Protein AF-A0A812WBB2-F1 (afdb_monomer_lite)

Secondary structure (DSSP, 8-state):
-TTSSHHHHHHHHHHHHHHHH--TT--------HHHHHHHHHHHHHHHHHHHHS-GGGSPPSSSSTTHHHHHHHHHHHHHHHHHHHHHHHHHHHHS---S-HHHHHHHHHHHHHHHHHHHHHHHHHHHHTT-HHHHHHHHHHHHHHHHHHHHHHHHHHHHHHHHH----TTHHHHHHHHHHHHHHHHHHHHHHHHHHHHT----HHHHHHHHHHHHHHHHHHHHHHHHHHHHHHHHHHHHHHHHHH--HHHHHHHHHHHHHHHHHHHHHHHHHHHHHHHHHHHHHHHHHHHH-HHHHHHHHHSHHHHHHHHHHHHHHHHHHHHHHHHTTSS--PPPPPGGG-

Structure (mmCIF, N/CA/C/O backbone):
data_AF-A0A812WBB2-F1
#
_entry.id   AF-A0A812WBB2-F1
#
loop_
_atom_site.group_PDB
_atom_site.id
_atom_site.type_symbol
_atom_site.label_atom_id
_atom_site.label_alt_id
_atom_site.label_comp_id
_atom_site.label_asym_id
_atom_site.label_entity_id
_atom_site.label_seq_id
_atom_site.pdbx_PDB_ins_code
_atom_site.Cartn_x
_atom_site.Cartn_y
_atom_site.Cartn_z
_atom_site.occupancy
_atom_site.B_iso_or_equiv
_atom_site.auth_seq_id
_atom_site.auth_comp_id
_atom_site.auth_asym_id
_atom_site.auth_atom_id
_atom_site.pdbx_PDB_model_num
ATOM 1 N N . PRO A 1 1 ? 5.040 10.886 -32.206 1.00 38.34 1 PRO A N 1
ATOM 2 C CA . PRO A 1 1 ? 4.762 11.873 -31.130 1.00 38.34 1 PRO A CA 1
ATOM 3 C C . PRO A 1 1 ? 3.460 11.604 -30.342 1.00 38.34 1 PRO A C 1
ATOM 5 O O . PRO A 1 1 ? 3.527 11.481 -29.128 1.00 38.34 1 PRO A O 1
ATOM 8 N N . ALA A 1 2 ? 2.297 11.427 -30.989 1.00 30.69 2 ALA A N 1
ATOM 9 C CA . ALA A 1 2 ? 1.006 11.259 -30.289 1.00 30.69 2 ALA A CA 1
ATOM 10 C C . ALA A 1 2 ? 0.823 9.920 -29.527 1.00 30.69 2 ALA A C 1
ATOM 12 O O . ALA A 1 2 ? 0.049 9.844 -28.580 1.00 30.69 2 ALA A O 1
ATOM 13 N N . GLY A 1 3 ? 1.567 8.866 -29.886 1.00 36.81 3 GLY A N 1
ATOM 14 C CA . GLY A 1 3 ? 1.474 7.545 -29.240 1.00 36.81 3 GLY A CA 1
ATOM 15 C C . GLY A 1 3 ? 2.287 7.367 -27.948 1.00 36.81 3 GLY A C 1
ATOM 16 O O . GLY A 1 3 ? 2.181 6.321 -27.317 1.00 36.81 3 GLY A O 1
ATOM 17 N N . GLN A 1 4 ? 3.109 8.350 -27.560 1.00 40.91 4 GLN A N 1
ATOM 18 C CA . GLN A 1 4 ? 3.965 8.284 -26.362 1.00 40.91 4 GLN A CA 1
ATOM 19 C C . GLN A 1 4 ? 3.267 8.817 -25.096 1.00 40.91 4 GLN A C 1
ATOM 21 O O . GLN A 1 4 ? 3.626 8.421 -23.993 1.00 40.91 4 GLN A O 1
ATOM 26 N N . CYS A 1 5 ? 2.222 9.641 -25.242 1.00 38.75 5 CYS A N 1
ATOM 27 C CA . CYS A 1 5 ? 1.457 10.208 -24.120 1.00 38.75 5 CYS A CA 1
ATOM 28 C C . CYS A 1 5 ? 0.217 9.386 -23.715 1.00 38.75 5 CYS A C 1
ATOM 30 O O . CYS A 1 5 ? -0.410 9.687 -22.702 1.00 38.75 5 CYS A O 1
ATOM 32 N N . ALA A 1 6 ? -0.134 8.337 -24.466 1.00 48.44 6 ALA A N 1
ATOM 33 C CA . ALA A 1 6 ? -1.287 7.480 -24.170 1.00 48.44 6 ALA A CA 1
ATOM 34 C C . ALA A 1 6 ? -1.136 6.605 -22.897 1.00 48.44 6 ALA A C 1
ATOM 36 O O . ALA A 1 6 ? -2.105 6.505 -22.143 1.00 48.44 6 ALA A O 1
ATOM 37 N N . PRO A 1 7 ? 0.039 6.011 -22.589 1.00 47.00 7 PRO A N 1
ATOM 38 C CA . PRO A 1 7 ? 0.219 5.188 -21.386 1.00 47.00 7 PRO A CA 1
ATOM 39 C C . PRO A 1 7 ? 0.023 5.937 -20.050 1.00 47.00 7 PRO A C 1
ATOM 41 O O . PRO A 1 7 ? -0.705 5.424 -19.197 1.00 47.00 7 PRO A O 1
ATOM 44 N N . PRO A 1 8 ? 0.599 7.146 -19.845 1.00 47.59 8 PRO A N 1
ATOM 45 C CA . PRO A 1 8 ? 0.341 7.948 -18.647 1.00 47.59 8 PRO A CA 1
ATOM 46 C C . PRO A 1 8 ? -1.133 8.341 -18.498 1.00 47.59 8 PRO A C 1
ATOM 48 O O . PRO A 1 8 ? -1.668 8.304 -17.394 1.00 47.59 8 PRO A O 1
ATOM 51 N N . PHE A 1 9 ? -1.791 8.694 -19.608 1.00 51.16 9 PHE A N 1
ATOM 52 C CA . PHE A 1 9 ? -3.190 9.117 -19.615 1.00 51.16 9 PHE A CA 1
ATOM 53 C C . PHE A 1 9 ? -4.139 7.963 -19.261 1.00 51.16 9 PHE A C 1
ATOM 55 O O . PHE A 1 9 ? -5.012 8.126 -18.417 1.00 51.16 9 PHE A O 1
ATOM 62 N N . LEU A 1 10 ? -3.923 6.766 -19.817 1.00 51.72 10 LEU A N 1
ATOM 63 C CA . LEU A 1 10 ? -4.717 5.575 -19.487 1.00 51.72 10 LEU A CA 1
ATOM 64 C C . LEU A 1 10 ? -4.525 5.124 -18.033 1.00 51.72 10 LEU A C 1
ATOM 66 O O . LEU A 1 10 ? -5.495 4.742 -17.380 1.00 51.72 10 LEU A O 1
ATOM 70 N N . GLY A 1 11 ? -3.299 5.209 -17.504 1.00 53.03 11 GLY A N 1
ATOM 71 C CA . GLY A 1 11 ? -3.046 4.954 -16.085 1.00 53.03 11 GLY A CA 1
ATOM 72 C C . GLY A 1 11 ? -3.753 5.964 -15.179 1.00 53.03 11 GLY A C 1
ATOM 73 O O . GLY A 1 11 ? -4.416 5.576 -14.216 1.00 53.03 11 GLY A O 1
ATOM 74 N N . ALA A 1 12 ? -3.711 7.248 -15.544 1.00 53.59 12 ALA A N 1
ATOM 75 C CA . ALA A 1 12 ? -4.436 8.306 -14.849 1.00 53.59 12 ALA A CA 1
ATOM 76 C C . ALA A 1 12 ? -5.958 8.090 -14.864 1.00 53.59 12 ALA A C 1
ATOM 78 O O . ALA A 1 12 ? -6.597 8.174 -13.816 1.00 53.59 12 ALA A O 1
ATOM 79 N N . CYS A 1 13 ? -6.536 7.744 -16.019 1.00 53.88 13 CYS A N 1
ATOM 80 C CA . CYS A 1 13 ? -7.958 7.429 -16.153 1.00 53.88 13 CYS A CA 1
ATOM 81 C C . CYS A 1 13 ? -8.371 6.210 -15.320 1.00 53.88 13 CYS A C 1
ATOM 83 O O . CYS A 1 13 ? -9.468 6.200 -14.775 1.00 53.88 13 CYS A O 1
ATOM 85 N N . ALA A 1 14 ? -7.506 5.205 -15.178 1.00 54.91 14 ALA A N 1
ATOM 86 C CA . ALA A 1 14 ? -7.784 4.032 -14.356 1.00 54.91 14 ALA A CA 1
ATOM 87 C C . ALA A 1 14 ? -7.734 4.308 -12.847 1.00 54.91 14 ALA A C 1
ATOM 89 O O . ALA A 1 14 ? -8.583 3.817 -12.103 1.00 54.91 14 ALA A O 1
ATOM 90 N N . GLY A 1 15 ? -6.775 5.121 -12.394 1.00 51.41 15 GLY A N 1
ATOM 91 C CA . GLY A 1 15 ? -6.766 5.621 -11.020 1.00 51.41 15 GLY A CA 1
ATOM 92 C C . GLY A 1 15 ? -8.032 6.433 -10.723 1.00 51.41 15 GLY A C 1
ATOM 93 O O . GLY A 1 15 ? -8.720 6.182 -9.735 1.00 51.41 15 GLY A O 1
ATOM 94 N N . LEU A 1 16 ? -8.406 7.339 -11.631 1.00 57.34 16 LEU A N 1
ATOM 95 C CA . LEU A 1 16 ? -9.657 8.095 -11.534 1.00 57.34 16 LEU A CA 1
ATOM 96 C C . LEU A 1 16 ? -10.887 7.174 -11.544 1.00 57.34 16 LEU A C 1
ATOM 98 O O . LEU A 1 16 ? -11.794 7.381 -10.747 1.00 57.34 16 LEU A O 1
ATOM 102 N N . PHE A 1 17 ? -10.899 6.124 -12.369 1.00 56.28 17 PHE A N 1
ATOM 103 C CA . PHE A 1 17 ? -11.978 5.136 -12.407 1.00 56.28 17 PHE A CA 1
ATOM 104 C C . PHE A 1 17 ? -12.135 4.407 -11.069 1.00 56.28 17 PHE A C 1
ATOM 106 O O . PHE A 1 17 ? -13.253 4.280 -10.583 1.00 56.28 17 PHE A O 1
ATOM 113 N N . LEU A 1 18 ? -11.044 4.001 -10.413 1.00 54.31 18 LEU A N 1
ATOM 114 C CA . LEU A 1 18 ? -11.122 3.431 -9.062 1.00 54.31 18 LEU A CA 1
ATOM 115 C C . LEU A 1 18 ? -11.627 4.444 -8.038 1.00 54.31 18 LEU A C 1
ATOM 117 O O . LEU A 1 18 ? -12.466 4.090 -7.215 1.00 54.31 18 LEU A O 1
ATOM 121 N N . GLY A 1 19 ? -11.170 5.696 -8.120 1.00 50.22 19 GLY A N 1
ATOM 122 C CA . GLY A 1 19 ? -11.675 6.785 -7.280 1.00 50.22 19 GLY A CA 1
ATOM 123 C C . GLY A 1 19 ? -13.172 7.063 -7.470 1.00 50.22 19 GLY A C 1
ATOM 124 O O . GLY A 1 19 ? -13.833 7.483 -6.526 1.00 50.22 19 GLY A O 1
ATOM 125 N N . VAL A 1 20 ? -13.720 6.787 -8.660 1.00 57.03 20 VAL A N 1
ATOM 126 C CA . VAL A 1 20 ? -15.165 6.836 -8.947 1.00 57.03 20 VAL A CA 1
ATOM 127 C C . VAL A 1 20 ? -15.884 5.580 -8.446 1.00 57.03 20 VAL A C 1
ATOM 129 O O . VAL A 1 20 ? -16.992 5.682 -7.923 1.00 57.03 20 VAL A O 1
ATOM 132 N N . LEU A 1 21 ? -15.272 4.398 -8.579 1.00 57.84 21 LEU A N 1
ATOM 133 C CA . LEU A 1 21 ? -15.848 3.131 -8.116 1.00 57.84 21 LEU A CA 1
ATOM 134 C C . LEU A 1 21 ? -16.010 3.083 -6.594 1.00 57.84 21 LEU A C 1
ATOM 136 O O . LEU A 1 21 ? -16.952 2.463 -6.100 1.00 57.84 21 LEU A O 1
ATOM 140 N N . HIS A 1 22 ? -15.097 3.711 -5.852 1.00 60.41 22 HIS A N 1
ATOM 141 C CA . HIS A 1 22 ? -15.163 3.754 -4.401 1.00 60.41 22 HIS A CA 1
ATOM 142 C C . HIS A 1 22 ? -14.607 5.065 -3.838 1.00 60.41 22 HIS A C 1
ATOM 144 O O . HIS A 1 22 ? -13.443 5.413 -4.035 1.00 60.41 22 HIS A O 1
ATOM 150 N N . PHE A 1 23 ? -15.448 5.750 -3.060 1.00 60.06 23 PHE A N 1
ATOM 151 C CA . PHE A 1 23 ? -15.060 6.886 -2.235 1.00 60.06 23 PHE A CA 1
ATOM 152 C C . PHE A 1 23 ? -15.212 6.498 -0.754 1.00 60.06 23 PHE A C 1
ATOM 154 O O . PHE A 1 23 ? -16.339 6.181 -0.339 1.00 60.06 23 PHE A O 1
ATOM 161 N N . PRO A 1 24 ? -14.123 6.496 0.040 1.00 59.88 24 PRO A N 1
ATOM 162 C CA . PRO A 1 24 ? -14.191 6.193 1.466 1.00 59.88 24 PRO A CA 1
ATOM 163 C C . PRO A 1 24 ? -15.226 7.068 2.182 1.00 59.88 24 PRO A C 1
ATOM 165 O O . PRO A 1 24 ? -15.345 8.264 1.909 1.00 59.88 24 PRO A O 1
ATOM 168 N N . GLY A 1 25 ? -16.000 6.476 3.089 1.00 54.62 25 GLY A N 1
ATOM 169 C CA . GLY A 1 25 ? -17.072 7.174 3.806 1.00 54.62 25 GLY A CA 1
ATOM 170 C C . GLY A 1 25 ? -18.389 7.346 3.036 1.00 54.62 25 GLY A C 1
ATOM 171 O O . GLY A 1 25 ? -19.321 7.933 3.582 1.00 54.62 25 GLY A O 1
ATOM 172 N N . SER A 1 26 ? -18.525 6.795 1.823 1.00 54.38 26 SER A N 1
ATOM 173 C CA . SER A 1 26 ? -19.785 6.811 1.046 1.00 54.38 26 SER A CA 1
ATOM 174 C C . SER A 1 26 ? -20.928 5.974 1.651 1.00 54.38 26 SER A C 1
ATOM 176 O O . SER A 1 26 ? -22.041 5.987 1.132 1.00 54.38 26 SER A O 1
ATOM 178 N N . GLY A 1 27 ? -20.696 5.276 2.771 1.00 52.09 27 GLY A N 1
ATOM 179 C CA . GLY A 1 27 ? -21.759 4.722 3.619 1.00 52.09 27 GLY A CA 1
ATOM 180 C C . GLY A 1 27 ? -22.597 3.599 2.997 1.00 52.09 27 GLY A C 1
ATOM 181 O O . GLY A 1 27 ? -23.671 3.295 3.511 1.00 52.09 27 GLY A O 1
ATOM 182 N N . VAL A 1 28 ? -22.146 2.964 1.911 1.00 52.19 28 VAL A N 1
ATOM 183 C CA . VAL A 1 28 ? -22.944 1.945 1.213 1.00 52.19 28 VAL A CA 1
ATOM 184 C C . VAL A 1 28 ? -22.914 0.611 1.968 1.00 52.19 28 VAL A C 1
ATOM 186 O O . VAL A 1 28 ? -22.103 -0.273 1.707 1.00 52.19 28 VAL A O 1
ATOM 189 N N . THR A 1 29 ? -23.851 0.433 2.895 1.00 50.50 29 THR A N 1
ATOM 190 C CA . THR A 1 29 ? -24.185 -0.858 3.509 1.00 50.50 29 THR A CA 1
ATOM 191 C C . THR A 1 29 ? -25.213 -1.591 2.649 1.00 50.50 29 THR A C 1
ATOM 193 O O . THR A 1 29 ? -26.401 -1.648 2.953 1.00 50.50 29 THR A O 1
ATOM 196 N N . ARG A 1 30 ? -24.768 -2.201 1.548 1.00 50.97 30 ARG A N 1
ATOM 197 C CA . ARG A 1 30 ? -25.554 -3.258 0.894 1.00 50.97 30 ARG A CA 1
ATOM 198 C C . ARG A 1 30 ? -24.847 -4.584 1.093 1.00 50.97 30 ARG A C 1
ATOM 200 O O . ARG A 1 30 ? -23.733 -4.788 0.618 1.00 50.97 30 ARG A O 1
ATOM 207 N N . GLY A 1 31 ? -25.497 -5.489 1.821 1.00 54.19 31 GLY A N 1
ATOM 208 C CA . GLY A 1 31 ? -25.064 -6.876 1.898 1.00 54.19 31 GLY A CA 1
ATOM 209 C C . GLY A 1 31 ? -25.021 -7.452 0.488 1.00 54.19 31 GLY A C 1
ATOM 210 O O . GLY A 1 31 ? -26.063 -7.693 -0.112 1.00 54.19 31 GLY A O 1
ATOM 211 N N . SER A 1 32 ? -23.818 -7.637 -0.056 1.00 59.44 32 SER A N 1
ATOM 212 C CA . SER A 1 32 ? -23.660 -8.317 -1.338 1.00 59.44 32 SER A CA 1
ATOM 213 C C . SER A 1 32 ? -24.203 -9.748 -1.204 1.00 59.44 32 SER A C 1
ATOM 215 O O . SER A 1 32 ? -23.864 -10.418 -0.214 1.00 59.44 32 SER A O 1
ATOM 217 N N . PRO A 1 33 ? -25.050 -10.222 -2.140 1.00 69.38 33 PRO A N 1
ATOM 218 C CA . PRO A 1 33 ? -25.597 -11.573 -2.106 1.00 69.38 33 PRO A CA 1
ATOM 219 C C . PRO A 1 33 ? -24.488 -12.613 -1.927 1.00 69.38 33 PRO A C 1
ATOM 221 O O . PRO A 1 33 ? -23.387 -12.456 -2.461 1.00 69.38 33 PRO A O 1
ATOM 224 N N . ARG A 1 34 ? -24.768 -13.713 -1.212 1.00 72.56 34 ARG A N 1
ATOM 225 C CA . ARG A 1 34 ? -23.784 -14.799 -1.011 1.00 72.56 34 ARG A CA 1
ATOM 226 C C . ARG A 1 34 ? -23.187 -15.282 -2.340 1.00 72.56 34 ARG A C 1
ATOM 228 O O . ARG A 1 34 ? -21.981 -15.482 -2.412 1.00 72.56 34 ARG A O 1
ATOM 235 N N . ALA A 1 35 ? -24.002 -15.370 -3.393 1.00 70.06 35 ALA A N 1
ATOM 236 C CA . ALA A 1 35 ? -23.560 -15.734 -4.739 1.00 70.06 35 ALA A CA 1
ATOM 237 C C . ALA A 1 35 ? -22.495 -14.774 -5.304 1.00 70.06 35 ALA A C 1
ATOM 239 O O . ALA A 1 35 ? -21.484 -15.226 -5.833 1.00 70.06 35 ALA A O 1
ATOM 240 N N . CYS A 1 36 ? -22.658 -13.459 -5.126 1.00 70.12 36 CYS A N 1
ATOM 241 C CA . CYS A 1 36 ? -21.680 -12.462 -5.567 1.00 70.12 36 CYS A CA 1
ATOM 242 C C . CYS A 1 36 ? -20.362 -12.566 -4.788 1.00 70.12 36 CYS A C 1
ATOM 244 O O . CYS A 1 36 ? -19.292 -12.428 -5.374 1.00 70.12 36 CYS A O 1
ATOM 246 N N . LYS A 1 37 ? -20.422 -12.860 -3.481 1.00 70.88 37 LYS A N 1
ATOM 247 C CA . LYS A 1 37 ? -19.221 -13.101 -2.662 1.00 70.88 37 LYS A CA 1
ATOM 248 C C . LYS A 1 37 ? -18.461 -14.345 -3.124 1.00 70.88 37 LYS A C 1
ATOM 250 O O . LYS A 1 37 ? -17.247 -14.287 -3.282 1.00 70.88 37 LYS A O 1
ATOM 255 N N . VAL A 1 38 ? -19.174 -15.445 -3.374 1.00 77.00 38 VAL A N 1
ATOM 256 C CA . VAL A 1 38 ? -18.583 -16.697 -3.877 1.00 77.00 38 VAL A CA 1
ATOM 257 C C . VAL A 1 38 ? -17.966 -16.487 -5.259 1.00 77.00 38 VAL A C 1
ATOM 259 O O . VAL A 1 38 ? -16.823 -16.883 -5.470 1.00 77.00 38 VAL A O 1
ATOM 262 N N . ALA A 1 39 ? -18.665 -15.801 -6.168 1.00 71.75 39 ALA A N 1
ATOM 263 C CA . ALA A 1 39 ? -18.146 -15.476 -7.496 1.00 71.75 39 ALA A CA 1
ATOM 264 C C . ALA A 1 39 ? -16.883 -14.599 -7.431 1.00 71.75 39 ALA A C 1
ATOM 266 O O . ALA A 1 39 ? -15.911 -14.874 -8.130 1.00 71.75 39 ALA A O 1
ATOM 267 N N . ALA A 1 40 ? -16.857 -13.588 -6.554 1.00 73.00 40 ALA A N 1
ATOM 268 C CA . ALA A 1 40 ? -15.681 -12.743 -6.352 1.00 73.00 40 ALA A CA 1
ATOM 269 C C . ALA A 1 40 ? -14.483 -13.539 -5.807 1.00 73.00 40 ALA A C 1
ATOM 271 O O . ALA A 1 40 ? -13.377 -13.418 -6.333 1.00 73.00 40 ALA A O 1
ATOM 272 N N . CYS A 1 41 ? -14.695 -14.399 -4.804 1.00 79.62 41 CYS A N 1
ATOM 273 C CA . CYS A 1 41 ? -13.645 -15.283 -4.291 1.00 79.62 41 CYS A CA 1
ATOM 274 C C . CYS A 1 41 ? -13.128 -16.240 -5.374 1.00 79.62 41 CYS A C 1
ATOM 276 O O . CYS A 1 41 ? -11.917 -16.389 -5.527 1.00 79.62 41 CYS A O 1
ATOM 278 N N . ALA A 1 42 ? -14.028 -16.852 -6.150 1.00 78.56 42 ALA A N 1
ATOM 279 C CA . ALA A 1 42 ? -13.661 -17.742 -7.246 1.00 78.56 42 ALA A CA 1
ATOM 280 C C . ALA A 1 42 ? -12.821 -17.015 -8.304 1.00 78.56 42 ALA A C 1
ATOM 282 O O . ALA A 1 42 ? -11.800 -17.545 -8.732 1.00 78.56 42 ALA A O 1
ATOM 283 N N . LEU A 1 43 ? -13.187 -15.780 -8.664 1.00 78.88 43 LEU A N 1
ATOM 284 C CA . LEU A 1 43 ? -12.426 -14.959 -9.606 1.00 78.88 43 LEU A CA 1
ATOM 285 C C . LEU A 1 43 ? -11.019 -14.632 -9.082 1.00 78.88 43 LEU A C 1
ATOM 287 O O . LEU A 1 43 ? -10.046 -14.757 -9.827 1.00 78.88 43 LEU A O 1
ATOM 291 N N . ILE A 1 44 ? -10.897 -14.242 -7.808 1.00 78.94 44 ILE A N 1
ATOM 292 C CA . ILE A 1 44 ? -9.609 -13.928 -7.168 1.00 78.94 44 ILE A CA 1
ATOM 293 C C . ILE A 1 44 ? -8.696 -15.160 -7.160 1.00 78.94 44 ILE A C 1
ATOM 295 O O . ILE A 1 44 ? -7.529 -15.071 -7.555 1.00 78.94 44 ILE A O 1
ATOM 299 N N . ILE A 1 45 ? -9.232 -16.316 -6.755 1.00 79.81 45 ILE A N 1
ATOM 300 C CA . ILE A 1 45 ? -8.488 -17.580 -6.705 1.00 79.81 45 ILE A CA 1
ATOM 301 C C . ILE A 1 45 ? -8.093 -18.015 -8.116 1.00 79.81 45 ILE A C 1
ATOM 303 O O . ILE A 1 45 ? -6.916 -18.264 -8.352 1.00 79.81 45 ILE A O 1
ATOM 307 N N . ALA A 1 46 ? -9.030 -18.043 -9.068 1.00 76.62 46 ALA A N 1
ATOM 308 C CA . ALA A 1 46 ? -8.761 -18.443 -10.448 1.00 76.62 46 ALA A CA 1
ATOM 309 C C . ALA A 1 46 ? -7.691 -17.558 -11.100 1.00 76.62 46 ALA A C 1
ATOM 311 O O . ALA A 1 46 ? -6.763 -18.075 -11.716 1.00 76.62 46 ALA A O 1
ATOM 312 N N . SER A 1 47 ? -7.764 -16.239 -10.900 1.00 74.25 47 SER A N 1
ATOM 313 C CA . SER A 1 47 ? -6.766 -15.299 -11.427 1.00 74.25 47 SER A CA 1
ATOM 314 C C . SER A 1 47 ? -5.387 -15.526 -10.800 1.00 74.25 47 SER A C 1
ATOM 316 O O . SER A 1 47 ? -4.374 -15.509 -11.496 1.00 74.25 47 SER A O 1
ATOM 318 N N . THR A 1 48 ? -5.343 -15.788 -9.491 1.00 77.81 48 THR A N 1
ATOM 319 C CA . THR A 1 48 ? -4.098 -16.064 -8.759 1.00 77.81 48 THR A CA 1
ATOM 320 C C . THR A 1 48 ? -3.477 -17.398 -9.181 1.00 77.81 48 THR A C 1
ATOM 322 O O . THR A 1 48 ? -2.272 -17.464 -9.420 1.00 77.81 48 THR A O 1
ATOM 325 N N . VAL A 1 49 ? -4.291 -18.448 -9.331 1.00 78.62 49 VAL A N 1
ATOM 326 C CA . VAL A 1 49 ? -3.858 -19.766 -9.820 1.00 78.62 49 VAL A CA 1
ATOM 327 C C . VAL A 1 49 ? -3.345 -19.651 -11.248 1.00 78.62 49 VAL A C 1
ATOM 329 O O . VAL A 1 49 ? -2.247 -20.124 -11.512 1.00 78.62 49 VAL A O 1
ATOM 332 N N . PHE A 1 50 ? -4.069 -18.959 -12.132 1.00 78.06 50 PHE A N 1
ATOM 333 C CA . PHE A 1 50 ? -3.632 -18.712 -13.506 1.00 78.06 50 PHE A CA 1
ATOM 334 C C . PHE A 1 50 ? -2.274 -18.001 -13.555 1.00 78.06 50 PHE A C 1
ATOM 336 O O . PHE A 1 50 ? -1.380 -18.411 -14.296 1.00 78.06 50 PHE A O 1
ATOM 343 N N . ALA A 1 51 ? -2.086 -16.966 -12.729 1.00 74.69 51 ALA A N 1
ATOM 344 C CA . ALA A 1 51 ? -0.802 -16.283 -12.618 1.00 74.69 51 ALA A CA 1
ATOM 345 C C . ALA A 1 51 ? 0.301 -17.226 -12.107 1.00 74.69 51 ALA A C 1
ATOM 347 O O . ALA A 1 51 ? 1.410 -17.197 -12.630 1.00 74.69 51 ALA A O 1
ATOM 348 N N . GLY A 1 52 ? 0.018 -18.085 -11.126 1.00 71.50 52 GLY A N 1
ATOM 349 C CA . GLY A 1 52 ? 0.979 -19.060 -10.601 1.00 71.50 52 GLY A CA 1
ATOM 350 C C . GLY A 1 52 ? 1.330 -20.183 -11.583 1.00 71.50 52 GLY A C 1
ATOM 351 O O . GLY A 1 52 ? 2.489 -20.586 -11.654 1.00 71.50 52 GLY A O 1
ATOM 352 N N . SER A 1 53 ? 0.357 -20.658 -12.363 1.00 75.81 53 SER A N 1
ATOM 353 C CA . SER A 1 53 ? 0.508 -21.766 -13.313 1.00 75.81 53 SER A CA 1
ATOM 354 C C . SER A 1 53 ? 1.047 -21.341 -14.677 1.00 75.81 53 SER A C 1
ATOM 356 O O . SER A 1 53 ? 1.350 -22.201 -15.503 1.00 75.81 53 SER A O 1
ATOM 358 N N . TYR A 1 54 ? 1.141 -20.035 -14.947 1.00 70.25 54 TYR A N 1
ATOM 359 C CA . TYR A 1 54 ? 1.732 -19.535 -16.184 1.00 70.25 54 TYR A CA 1
ATOM 360 C C . TYR A 1 54 ? 3.147 -20.121 -16.360 1.00 70.25 54 TYR A C 1
ATOM 362 O O . TYR A 1 54 ? 3.899 -20.190 -15.384 1.00 70.25 54 TYR A O 1
ATOM 370 N N . PRO A 1 55 ? 3.555 -20.562 -17.567 1.00 70.44 55 PRO A N 1
ATOM 371 C CA . PRO A 1 55 ? 4.847 -21.212 -17.782 1.00 70.44 55 PRO A CA 1
ATOM 372 C C . PRO A 1 55 ? 6.004 -20.198 -17.745 1.00 70.44 55 PRO A C 1
ATOM 374 O O . PRO A 1 55 ? 6.679 -19.931 -18.737 1.00 70.44 55 PRO A O 1
ATOM 377 N N . TRP A 1 56 ? 6.278 -19.637 -16.565 1.00 69.00 56 TRP A N 1
ATOM 378 C CA . TRP A 1 56 ? 7.281 -18.593 -16.333 1.00 69.00 56 TRP A CA 1
ATOM 379 C C . TRP A 1 56 ? 8.688 -18.991 -16.790 1.00 69.00 56 TRP A C 1
ATOM 381 O O . TRP A 1 56 ? 9.481 -18.130 -17.171 1.00 69.00 56 TRP A O 1
ATOM 391 N N . HIS A 1 57 ? 9.003 -20.286 -16.754 1.00 59.22 57 HIS A N 1
ATOM 392 C CA . HIS A 1 57 ? 10.278 -20.850 -17.195 1.00 59.22 57 HIS A CA 1
ATOM 393 C C . HIS A 1 57 ? 10.490 -20.760 -18.717 1.00 59.22 57 HIS A C 1
ATOM 395 O O . HIS A 1 57 ? 11.633 -20.776 -19.158 1.00 59.22 57 HIS A O 1
ATOM 401 N N . GLN A 1 58 ? 9.418 -20.627 -19.506 1.00 64.00 58 GLN A N 1
ATOM 402 C CA . GLN A 1 58 ? 9.474 -20.520 -20.970 1.00 64.00 58 GLN A CA 1
ATOM 403 C C . GLN A 1 58 ? 9.644 -19.076 -21.453 1.00 64.00 58 GLN A C 1
ATOM 405 O O . GLN A 1 58 ? 9.861 -18.839 -22.638 1.00 64.00 58 GLN A O 1
ATOM 410 N N . MET A 1 59 ? 9.551 -18.090 -20.554 1.00 60.75 59 MET A N 1
ATOM 411 C CA . MET A 1 59 ? 9.760 -16.697 -20.932 1.00 60.75 59 MET A CA 1
ATOM 412 C C . MET A 1 59 ? 11.238 -16.406 -21.176 1.00 60.75 59 MET A C 1
ATOM 414 O O . MET A 1 59 ? 12.052 -16.714 -20.297 1.00 60.75 59 MET A O 1
ATOM 418 N N . PRO A 1 60 ? 11.591 -15.740 -22.292 1.00 58.31 60 PRO A N 1
ATOM 419 C CA . PRO A 1 60 ? 12.965 -15.329 -22.531 1.00 58.31 60 PRO A CA 1
ATOM 420 C C . PRO A 1 60 ? 13.441 -14.425 -21.386 1.00 58.31 60 PRO A C 1
ATOM 422 O O . PRO A 1 60 ? 12.678 -13.634 -20.815 1.00 58.31 60 PRO A O 1
ATOM 425 N N . ALA A 1 61 ? 14.711 -14.587 -21.009 1.00 54.88 61 ALA A N 1
ATOM 426 C CA . ALA A 1 61 ? 15.351 -13.704 -20.048 1.00 54.88 61 ALA A CA 1
ATOM 427 C C . ALA A 1 61 ? 15.304 -12.285 -20.621 1.00 54.88 61 ALA A C 1
ATOM 429 O O . ALA A 1 61 ? 15.753 -12.036 -21.738 1.00 54.88 61 ALA A O 1
ATOM 430 N N . VAL A 1 62 ? 14.673 -11.368 -19.893 1.00 51.22 62 VAL A N 1
ATOM 431 C CA . VAL A 1 62 ? 14.599 -9.973 -20.315 1.00 51.22 62 VAL A CA 1
ATOM 432 C C . VAL A 1 62 ? 15.945 -9.340 -19.993 1.00 51.22 62 VAL A C 1
ATOM 434 O O . VAL A 1 62 ? 16.130 -8.890 -18.865 1.00 51.22 62 VAL A O 1
ATOM 437 N N . GLY A 1 63 ? 16.835 -9.330 -20.983 1.00 47.34 63 GLY A N 1
ATOM 438 C CA . GLY A 1 63 ? 18.235 -8.936 -20.842 1.00 47.34 63 GLY A CA 1
ATOM 439 C C . GLY A 1 63 ? 19.154 -10.144 -21.075 1.00 47.34 63 GLY A C 1
ATOM 440 O O . GLY A 1 63 ? 18.893 -11.251 -20.604 1.00 47.34 63 GLY A O 1
ATOM 441 N N . GLY A 1 64 ? 20.131 -9.962 -21.962 1.00 38.34 64 GLY A N 1
ATOM 442 C CA . GLY A 1 64 ? 20.804 -11.021 -22.713 1.00 38.34 64 GLY A CA 1
ATOM 443 C C . GLY A 1 64 ? 21.948 -11.751 -22.011 1.00 38.34 64 GLY A C 1
ATOM 444 O O . GLY A 1 64 ? 22.683 -12.449 -22.701 1.00 38.34 64 GLY A O 1
ATOM 445 N N . GLU A 1 65 ? 22.129 -11.648 -20.695 1.00 39.75 65 GLU A N 1
ATOM 446 C CA . GLU A 1 65 ? 23.286 -12.269 -20.033 1.00 39.75 65 GLU A CA 1
ATOM 447 C C . GLU A 1 65 ? 22.881 -13.356 -19.031 1.00 39.75 65 GLU A C 1
ATOM 449 O O . GLU A 1 65 ? 21.926 -13.224 -18.266 1.00 39.75 65 GLU A O 1
ATOM 454 N N . LEU A 1 66 ? 23.612 -14.479 -19.038 1.00 39.41 66 LEU A N 1
ATOM 455 C CA . LEU A 1 66 ? 23.299 -15.697 -18.276 1.00 39.41 66 LEU A CA 1
ATOM 456 C C . LEU A 1 66 ? 23.137 -15.479 -16.752 1.00 39.41 66 LEU A C 1
ATOM 458 O O . LEU A 1 66 ? 22.510 -16.315 -16.101 1.00 39.41 66 LEU A O 1
ATOM 462 N N . GLY A 1 67 ? 23.625 -14.362 -16.196 1.00 43.00 67 GLY A N 1
ATOM 463 C CA . GLY A 1 67 ? 23.418 -13.953 -14.799 1.00 43.00 67 GLY A CA 1
ATOM 464 C C . GLY A 1 67 ? 22.029 -13.363 -14.491 1.00 43.00 67 GLY A C 1
ATOM 465 O O . GLY A 1 67 ? 21.522 -13.542 -13.384 1.00 43.00 67 GLY A O 1
ATOM 466 N N . GLU A 1 68 ? 21.338 -12.755 -15.466 1.00 49.81 68 GLU A N 1
ATOM 467 C CA . GLU A 1 68 ? 20.005 -12.144 -15.277 1.00 49.81 68 GLU A CA 1
ATOM 468 C C . GLU A 1 68 ? 18.879 -13.179 -15.099 1.00 49.81 68 GLU A C 1
ATOM 470 O O . GLU A 1 68 ? 17.805 -12.866 -14.571 1.00 49.81 68 GLU A O 1
ATOM 475 N N . LYS A 1 69 ? 19.118 -14.439 -15.485 1.00 50.97 69 LYS A N 1
ATOM 476 C CA . LYS A 1 69 ? 18.127 -15.522 -15.390 1.00 50.97 69 LYS A CA 1
ATOM 477 C C . LYS A 1 69 ? 17.735 -15.840 -13.944 1.00 50.97 69 LYS A C 1
ATOM 479 O O . LYS A 1 69 ? 16.548 -16.029 -13.691 1.00 50.97 69 LYS A O 1
ATOM 484 N N . SER A 1 70 ? 18.682 -15.849 -13.000 1.00 53.97 70 SER A N 1
ATOM 485 C CA . SER A 1 70 ? 18.422 -16.122 -11.570 1.00 53.97 70 SER A CA 1
ATOM 486 C C . SER A 1 70 ? 17.561 -15.030 -10.920 1.00 53.97 70 SER A C 1
ATOM 488 O O . SER A 1 70 ? 16.591 -15.313 -10.210 1.00 53.97 70 SER A O 1
ATOM 490 N N . ASP A 1 71 ? 17.877 -13.767 -11.196 1.00 58.81 71 ASP A N 1
ATOM 491 C CA . ASP A 1 71 ? 17.291 -12.622 -10.493 1.00 58.81 71 ASP A CA 1
ATOM 492 C C . ASP A 1 71 ? 15.880 -12.295 -10.958 1.00 58.81 71 ASP A C 1
ATOM 494 O O . ASP A 1 71 ? 15.006 -11.945 -10.156 1.00 58.81 71 ASP A O 1
ATOM 498 N N . VAL A 1 72 ? 15.629 -12.446 -12.257 1.00 61.84 72 VAL A N 1
ATOM 499 C CA . VAL A 1 72 ? 14.280 -12.363 -12.817 1.00 61.84 72 VAL A CA 1
ATOM 500 C C . VAL A 1 72 ? 13.404 -13.475 -12.233 1.00 61.84 72 VAL A C 1
ATOM 502 O O . VAL A 1 72 ? 12.244 -13.225 -11.904 1.00 61.84 72 VAL A O 1
ATOM 505 N N . TRP A 1 73 ? 13.958 -14.671 -12.024 1.00 64.38 73 TRP A N 1
ATOM 506 C CA . TRP A 1 73 ? 13.243 -15.800 -11.427 1.00 64.38 73 TRP A CA 1
ATOM 507 C C . TRP A 1 73 ? 12.873 -15.545 -9.958 1.00 64.38 73 TRP A C 1
ATOM 509 O O . TRP A 1 73 ? 11.710 -15.698 -9.586 1.00 64.38 73 TRP A O 1
ATOM 519 N N . ARG A 1 74 ? 13.807 -15.051 -9.131 1.00 66.88 74 ARG A N 1
ATOM 520 C CA . AR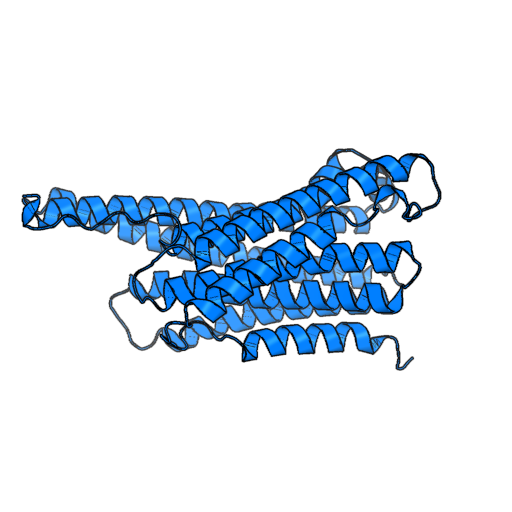G A 1 74 ? 13.532 -14.714 -7.717 1.00 66.88 74 ARG A CA 1
ATOM 521 C C . ARG A 1 74 ? 12.484 -13.608 -7.564 1.00 66.88 74 ARG A C 1
ATOM 523 O O . ARG A 1 74 ? 11.561 -13.747 -6.763 1.00 66.88 74 ARG A O 1
ATOM 530 N N . LYS A 1 75 ? 12.572 -12.534 -8.361 1.00 67.56 75 LYS A N 1
ATOM 531 C CA . LYS A 1 75 ? 11.587 -11.430 -8.336 1.00 67.56 75 LYS A CA 1
ATOM 532 C C . LYS A 1 75 ? 10.176 -11.905 -8.688 1.00 67.56 75 LYS A C 1
ATOM 534 O O . LYS A 1 75 ? 9.210 -11.411 -8.108 1.00 67.56 75 LYS A O 1
ATOM 539 N N . ARG A 1 76 ? 10.056 -12.872 -9.607 1.00 71.62 76 ARG A N 1
ATOM 540 C CA . ARG A 1 76 ? 8.771 -13.479 -9.988 1.00 71.62 76 ARG A CA 1
ATOM 541 C C . ARG A 1 76 ? 8.143 -14.244 -8.827 1.00 71.62 76 ARG A C 1
ATOM 543 O O . ARG A 1 76 ? 6.982 -13.998 -8.525 1.00 71.62 76 ARG A O 1
ATOM 550 N N . TRP A 1 77 ? 8.897 -15.098 -8.136 1.00 75.50 77 TRP A N 1
ATOM 551 C CA . TRP A 1 77 ? 8.360 -15.876 -7.011 1.00 75.50 77 TRP A CA 1
ATOM 552 C C . TRP A 1 77 ? 7.951 -15.020 -5.823 1.00 75.50 77 TRP A C 1
ATOM 554 O O . TRP A 1 77 ? 6.886 -15.243 -5.259 1.00 75.50 77 TRP A O 1
ATOM 564 N N . VAL A 1 78 ? 8.738 -13.998 -5.485 1.00 76.25 78 VAL A N 1
ATOM 565 C CA . VAL A 1 78 ? 8.359 -13.039 -4.437 1.00 76.25 78 VAL A CA 1
ATOM 566 C C . VAL A 1 78 ? 7.056 -12.322 -4.796 1.00 76.25 78 VAL A C 1
ATOM 568 O O . VAL A 1 78 ? 6.185 -12.154 -3.948 1.00 76.25 78 VAL A O 1
ATOM 571 N N . MET A 1 79 ? 6.899 -11.916 -6.057 1.00 77.56 79 MET A N 1
ATOM 572 C CA . MET A 1 79 ? 5.671 -11.285 -6.538 1.00 77.56 79 MET A CA 1
ATOM 573 C C . MET A 1 79 ? 4.480 -12.249 -6.493 1.00 77.56 79 MET A C 1
ATOM 575 O O . MET A 1 79 ? 3.422 -11.860 -6.012 1.00 77.56 79 MET A O 1
ATOM 579 N N . LEU A 1 80 ? 4.644 -13.497 -6.940 1.00 80.00 80 LEU A N 1
ATOM 580 C CA . LEU A 1 80 ? 3.592 -14.517 -6.872 1.00 80.00 80 LEU A CA 1
ATOM 581 C C . LEU A 1 80 ? 3.208 -14.842 -5.425 1.00 80.00 80 LEU A C 1
ATOM 583 O O . LEU A 1 80 ? 2.024 -14.965 -5.127 1.00 80.00 80 LEU A O 1
ATOM 587 N N . ALA A 1 81 ? 4.181 -14.909 -4.515 1.00 83.50 81 ALA A N 1
ATOM 588 C CA . ALA A 1 81 ? 3.929 -15.084 -3.089 1.00 83.50 81 ALA A CA 1
ATOM 589 C C . ALA A 1 81 ? 3.147 -13.896 -2.509 1.00 83.50 81 ALA A C 1
ATOM 591 O O . ALA A 1 81 ? 2.155 -14.101 -1.816 1.00 83.50 81 ALA A O 1
ATOM 592 N N . ALA A 1 82 ? 3.531 -12.657 -2.838 1.00 84.31 82 ALA A N 1
ATOM 593 C CA . ALA A 1 82 ? 2.800 -11.462 -2.418 1.00 84.31 82 ALA A CA 1
ATOM 594 C C . ALA A 1 82 ? 1.358 -11.455 -2.954 1.00 84.31 82 ALA A C 1
ATOM 596 O O . ALA A 1 82 ? 0.422 -11.193 -2.202 1.00 84.31 82 ALA A O 1
ATOM 597 N N . VAL A 1 83 ? 1.169 -11.802 -4.231 1.00 85.00 83 VAL A N 1
ATOM 598 C CA . VAL A 1 83 ? -0.154 -11.958 -4.851 1.00 85.00 83 VAL A CA 1
ATOM 599 C C . VAL A 1 83 ? -0.979 -13.020 -4.123 1.00 85.00 83 VAL A C 1
ATOM 601 O O . VAL A 1 83 ? -2.134 -12.760 -3.796 1.00 85.00 83 VAL A O 1
ATOM 604 N N . ALA A 1 84 ? -0.398 -14.185 -3.831 1.00 85.75 84 ALA A N 1
ATOM 605 C CA . ALA A 1 84 ? -1.084 -15.272 -3.140 1.00 85.75 84 ALA A CA 1
ATOM 606 C C . ALA A 1 84 ? -1.494 -14.880 -1.714 1.00 85.75 84 ALA A C 1
ATOM 608 O O . ALA A 1 84 ? -2.641 -15.098 -1.327 1.00 85.75 84 ALA A O 1
ATOM 609 N N . ILE A 1 85 ? -0.602 -14.238 -0.953 1.00 87.50 85 ILE A N 1
ATOM 610 C CA . ILE A 1 85 ? -0.903 -13.732 0.395 1.00 87.50 85 ILE A CA 1
ATOM 611 C C . ILE A 1 85 ? -2.049 -12.716 0.339 1.00 87.50 85 ILE A C 1
ATOM 613 O O . ILE A 1 85 ? -2.997 -12.812 1.117 1.00 87.50 85 ILE A O 1
ATOM 617 N N . LEU A 1 86 ? -2.004 -11.771 -0.604 1.00 86.94 86 LEU A N 1
ATOM 618 C CA . LEU A 1 86 ? -3.058 -10.770 -0.777 1.00 86.94 86 LEU A CA 1
ATOM 619 C C . LEU A 1 86 ? -4.382 -11.387 -1.242 1.00 86.94 86 LEU A C 1
ATOM 621 O O . LEU A 1 86 ? -5.439 -10.937 -0.809 1.00 86.94 86 LEU A O 1
ATOM 625 N N . ALA A 1 87 ? -4.345 -12.426 -2.076 1.00 86.19 87 ALA A N 1
ATOM 626 C CA . ALA A 1 87 ? -5.530 -13.159 -2.511 1.00 86.19 87 ALA A CA 1
ATOM 627 C C . ALA A 1 87 ? -6.197 -13.873 -1.329 1.00 86.19 87 ALA A C 1
ATOM 629 O O . ALA A 1 87 ? -7.401 -13.726 -1.120 1.00 86.19 87 ALA A O 1
ATOM 630 N N . LEU A 1 88 ? -5.408 -14.583 -0.516 1.00 87.75 88 LEU A N 1
ATOM 631 C CA . LEU A 1 88 ? -5.881 -15.224 0.712 1.00 87.75 88 LEU A CA 1
ATOM 632 C C . LEU A 1 88 ? -6.458 -14.194 1.685 1.00 87.75 88 LEU A C 1
ATOM 634 O O . LEU A 1 88 ? -7.529 -14.416 2.246 1.00 87.75 88 LEU A O 1
ATOM 638 N N . LEU A 1 89 ? -5.797 -13.045 1.831 1.00 87.50 89 LEU A N 1
ATOM 639 C CA . LEU A 1 89 ? -6.279 -11.945 2.657 1.00 87.50 89 LEU A CA 1
ATOM 640 C C . LEU A 1 89 ? -7.605 -11.371 2.133 1.00 87.50 89 LEU A C 1
ATOM 642 O O . LEU A 1 89 ? -8.529 -11.172 2.916 1.00 87.50 89 LEU A O 1
ATOM 646 N N . CYS A 1 90 ? -7.744 -11.157 0.820 1.00 85.19 90 CYS A N 1
ATOM 647 C CA . CYS A 1 90 ? -8.998 -10.711 0.206 1.00 85.19 90 CYS A CA 1
ATOM 648 C C . CYS A 1 90 ? -10.132 -11.710 0.453 1.00 85.19 90 CYS A C 1
ATOM 650 O O . CYS A 1 90 ? -11.226 -11.313 0.852 1.00 85.19 90 CYS A O 1
ATOM 652 N N . VAL A 1 91 ? -9.870 -13.004 0.247 1.00 85.19 91 VAL A N 1
ATOM 653 C CA . VAL A 1 91 ? -10.846 -14.077 0.483 1.00 85.19 91 VAL A CA 1
ATOM 654 C C . VAL A 1 91 ? -11.247 -14.115 1.957 1.00 85.19 91 VAL A C 1
ATOM 656 O O . VAL A 1 91 ? -12.440 -14.116 2.259 1.00 85.19 91 VAL A O 1
ATOM 659 N N . ALA A 1 92 ? -10.280 -14.056 2.877 1.00 85.81 92 ALA A N 1
ATOM 660 C CA . ALA A 1 92 ? -10.542 -13.989 4.313 1.00 85.81 92 ALA A CA 1
ATOM 661 C C . ALA A 1 92 ? -11.408 -12.771 4.665 1.00 85.81 92 ALA A C 1
ATOM 663 O O . ALA A 1 92 ? -12.407 -12.907 5.371 1.00 85.81 92 ALA A O 1
ATOM 664 N N . CYS A 1 93 ? -11.091 -11.601 4.107 1.00 83.12 93 CYS A N 1
ATOM 665 C CA . CYS A 1 93 ? -11.886 -10.393 4.274 1.00 83.12 93 CYS A CA 1
ATOM 666 C C . CYS A 1 93 ? -13.323 -10.580 3.762 1.00 83.12 93 CYS A C 1
ATOM 668 O O . CYS A 1 93 ? -14.265 -10.221 4.463 1.00 83.12 93 CYS A O 1
ATOM 670 N N . ILE A 1 94 ? -13.532 -11.141 2.568 1.00 82.19 94 ILE A N 1
ATOM 671 C CA . ILE A 1 94 ? -14.869 -11.331 1.975 1.00 82.19 94 ILE A CA 1
ATOM 672 C C . ILE A 1 94 ? -15.718 -12.321 2.786 1.00 82.19 94 ILE A C 1
ATOM 674 O O . ILE A 1 94 ? -16.911 -12.065 2.996 1.00 82.19 94 ILE A O 1
ATOM 678 N N . LEU A 1 95 ? -15.114 -13.430 3.222 1.00 81.00 95 LEU A N 1
ATOM 679 C CA . LEU A 1 95 ? -15.798 -14.523 3.914 1.00 81.00 95 LEU A CA 1
ATOM 680 C C . LEU A 1 95 ? -16.089 -14.206 5.381 1.00 81.00 95 LEU A C 1
ATOM 682 O O . LEU A 1 95 ? -17.150 -14.588 5.880 1.00 81.00 95 LEU A O 1
ATOM 686 N N . LYS A 1 96 ? -15.185 -13.499 6.068 1.00 78.38 96 LYS A N 1
ATOM 687 C CA . LYS A 1 96 ? -15.366 -13.182 7.483 1.00 78.38 96 LYS A CA 1
ATOM 688 C C . LYS A 1 96 ? -16.514 -12.190 7.663 1.00 78.38 96 LYS A C 1
ATOM 690 O O . LYS A 1 96 ? -16.567 -11.130 7.029 1.00 78.38 96 LYS A O 1
ATOM 695 N N . GLN A 1 97 ? -17.456 -12.563 8.526 1.00 71.62 97 GLN A N 1
ATOM 696 C CA . GLN A 1 97 ? -18.512 -11.659 8.959 1.00 71.62 97 GLN A CA 1
ATOM 697 C C . GLN A 1 97 ? -17.897 -10.560 9.819 1.00 71.62 97 GLN A C 1
ATOM 699 O O . GLN A 1 97 ? -17.001 -10.798 10.626 1.00 71.62 97 GLN A O 1
ATOM 704 N N . HIS A 1 98 ? -18.368 -9.343 9.615 1.00 65.62 98 HIS A N 1
ATOM 705 C CA . HIS A 1 98 ? -17.912 -8.177 10.346 1.00 65.62 98 HIS A CA 1
ATOM 706 C C . HIS A 1 98 ? -19.115 -7.286 10.649 1.00 65.62 98 HIS A C 1
ATOM 708 O O . HIS A 1 98 ? -20.090 -7.304 9.879 1.00 65.62 98 HIS A O 1
ATOM 714 N N . PRO A 1 99 ? -19.053 -6.487 11.721 1.00 62.41 99 PRO A N 1
ATOM 715 C CA . PRO A 1 99 ? -20.083 -5.500 11.994 1.00 62.41 99 PRO A CA 1
ATOM 716 C C . PRO A 1 99 ? -20.262 -4.569 10.781 1.00 62.41 99 PRO A C 1
ATOM 718 O O . PRO A 1 99 ? -19.290 -4.307 10.061 1.00 62.41 99 PRO A O 1
ATOM 721 N N . PRO A 1 100 ? -21.488 -4.090 10.507 1.00 65.19 100 PRO A N 1
ATOM 722 C CA . PRO A 1 100 ? -21.759 -3.151 9.425 1.00 65.19 100 PRO A CA 1
ATOM 723 C C . PRO A 1 100 ? -21.123 -1.794 9.753 1.00 65.19 100 PRO A C 1
ATOM 725 O O . PRO A 1 100 ? -21.778 -0.877 10.234 1.00 65.19 100 PRO A O 1
ATOM 728 N N . SER A 1 101 ? -19.819 -1.674 9.511 1.00 69.38 101 SER A N 1
ATOM 729 C CA . SER A 1 101 ? -19.071 -0.430 9.643 1.00 69.38 101 SER A CA 1
ATOM 730 C C . SER A 1 101 ? -18.589 0.023 8.269 1.00 69.38 101 SER A C 1
ATOM 732 O O . SER A 1 101 ? -18.039 -0.760 7.489 1.00 69.38 101 SER A O 1
ATOM 734 N N . ALA A 1 102 ? -18.782 1.311 7.969 1.00 69.25 102 ALA A N 1
ATOM 735 C CA . ALA A 1 102 ? -18.224 1.927 6.764 1.00 69.25 102 ALA A CA 1
ATOM 736 C C . ALA A 1 102 ? -16.697 1.741 6.714 1.00 69.25 102 ALA A C 1
ATOM 738 O O . ALA A 1 102 ? -16.124 1.481 5.667 1.00 69.25 102 ALA A O 1
ATOM 739 N N . TYR A 1 103 ? -16.057 1.747 7.883 1.00 71.56 103 TYR A N 1
ATOM 740 C CA . TYR A 1 103 ? -14.624 1.552 8.032 1.00 71.56 103 TYR A CA 1
ATOM 741 C C . TYR A 1 103 ? -14.130 0.165 7.586 1.00 71.56 103 TYR A C 1
ATOM 743 O O . TYR A 1 103 ? -13.148 0.063 6.850 1.00 71.56 103 TYR A O 1
ATOM 751 N N . ALA A 1 104 ? -14.815 -0.912 7.988 1.00 75.56 104 ALA A N 1
ATOM 752 C CA . ALA A 1 104 ? -14.471 -2.260 7.541 1.00 75.56 104 ALA A CA 1
ATOM 753 C C . ALA A 1 104 ? -14.741 -2.439 6.046 1.00 75.56 104 ALA A C 1
ATOM 755 O O . ALA A 1 104 ? -13.974 -3.103 5.351 1.00 75.56 104 ALA A O 1
ATOM 756 N N . HIS A 1 105 ? -15.800 -1.816 5.533 1.00 76.75 105 HIS A N 1
ATOM 757 C CA . HIS A 1 105 ? -16.086 -1.817 4.106 1.00 76.75 105 HIS A CA 1
ATOM 758 C C . HIS A 1 105 ? -14.976 -1.124 3.295 1.00 76.75 105 HIS A C 1
ATOM 760 O O . HIS A 1 105 ? -14.463 -1.713 2.344 1.00 76.75 105 HIS A O 1
ATOM 766 N N . ASP A 1 106 ? -14.543 0.070 3.699 1.00 77.00 106 ASP A N 1
ATOM 767 C CA . ASP A 1 106 ? -13.491 0.824 3.006 1.00 77.00 106 ASP A CA 1
ATOM 768 C C . ASP A 1 106 ? -12.144 0.076 3.052 1.00 77.00 106 ASP A C 1
ATOM 770 O O . ASP A 1 106 ? -11.435 -0.025 2.049 1.00 77.00 106 ASP A O 1
ATOM 774 N N . ALA A 1 107 ? -11.821 -0.562 4.182 1.00 82.00 107 ALA A N 1
ATOM 775 C CA . ALA A 1 107 ? -10.618 -1.383 4.301 1.00 82.00 107 ALA A CA 1
ATOM 776 C C . ALA A 1 107 ? -10.626 -2.607 3.368 1.00 82.00 107 ALA A C 1
ATOM 778 O O . ALA A 1 107 ? -9.578 -2.963 2.825 1.00 82.00 107 ALA A O 1
ATOM 779 N N . LYS A 1 108 ? -11.787 -3.232 3.121 1.00 81.88 108 LYS A N 1
ATOM 780 C CA . LYS A 1 108 ? -11.910 -4.322 2.135 1.00 81.88 108 LYS A CA 1
ATOM 781 C C . LYS A 1 108 ? -11.578 -3.859 0.729 1.00 81.88 108 LYS A C 1
ATOM 783 O O . LYS A 1 108 ? -10.855 -4.558 0.022 1.00 81.88 108 LYS A O 1
ATOM 788 N N . TRP A 1 109 ? -12.093 -2.695 0.343 1.00 80.62 109 TRP A N 1
ATOM 789 C CA . TRP A 1 109 ? -11.800 -2.104 -0.957 1.00 80.62 109 TRP A CA 1
ATOM 790 C C . TRP A 1 109 ? -10.322 -1.761 -1.092 1.00 80.62 109 TRP A C 1
ATOM 792 O O . TRP A 1 109 ? -9.731 -2.072 -2.121 1.00 80.62 109 TRP A O 1
ATOM 802 N N . CYS A 1 110 ? -9.687 -1.234 -0.042 1.00 83.19 110 CYS A N 1
ATOM 803 C CA . CYS A 1 110 ? -8.238 -1.036 -0.038 1.00 83.19 110 CYS A CA 1
ATOM 804 C C . CYS A 1 110 ? -7.472 -2.346 -0.241 1.00 83.19 110 CYS A C 1
ATOM 806 O O . CYS A 1 110 ? -6.610 -2.419 -1.112 1.00 83.19 110 CYS A O 1
ATOM 808 N N . VAL A 1 111 ? -7.791 -3.391 0.528 1.00 86.00 111 VAL A N 1
ATOM 809 C CA . VAL A 1 111 ? -7.120 -4.699 0.440 1.00 86.00 111 VAL A CA 1
ATOM 810 C C . VAL A 1 111 ? -7.296 -5.314 -0.953 1.00 86.00 111 VAL A C 1
ATOM 812 O O . VAL A 1 111 ? -6.320 -5.773 -1.548 1.00 86.00 111 VAL A O 1
ATOM 815 N N . PHE A 1 112 ? -8.510 -5.255 -1.507 1.00 83.75 112 PHE A N 1
ATOM 816 C CA . PHE A 1 112 ? -8.798 -5.706 -2.869 1.00 83.75 112 PHE A CA 1
ATOM 817 C C . PHE A 1 112 ? -8.008 -4.918 -3.916 1.00 83.75 112 PHE A C 1
ATOM 819 O O . PHE A 1 112 ? -7.398 -5.510 -4.805 1.00 83.75 112 PHE A O 1
ATOM 826 N N . SER A 1 113 ? -7.962 -3.592 -3.801 1.00 82.06 113 SER A N 1
ATOM 827 C CA . SER A 1 113 ? -7.213 -2.762 -4.740 1.00 82.06 113 SER A CA 1
ATOM 828 C C . SER A 1 113 ? -5.702 -2.988 -4.638 1.00 82.06 113 SER A C 1
ATOM 830 O O . SER A 1 113 ? -5.039 -3.005 -5.670 1.00 82.06 113 SER A O 1
ATOM 832 N N . LEU A 1 114 ? -5.147 -3.246 -3.445 1.00 86.69 114 LEU A N 1
ATOM 833 C CA . LEU A 1 114 ? -3.737 -3.640 -3.284 1.00 86.69 114 LEU A CA 1
ATOM 834 C C . LEU A 1 114 ? -3.441 -5.001 -3.932 1.00 86.69 114 LEU A C 1
ATOM 836 O O . LEU A 1 114 ? -2.409 -5.151 -4.592 1.00 86.69 114 LEU A O 1
ATOM 840 N N . TRP A 1 115 ? -4.347 -5.978 -3.798 1.00 87.94 115 TRP A N 1
ATOM 841 C CA . TRP A 1 115 ? -4.257 -7.245 -4.533 1.00 87.94 115 TRP A CA 1
ATOM 842 C C . TRP A 1 115 ? -4.282 -7.013 -6.046 1.00 87.94 115 TRP A C 1
ATOM 844 O O . TRP A 1 115 ? -3.424 -7.533 -6.760 1.00 87.94 115 TRP A O 1
ATOM 854 N N . LEU A 1 116 ? -5.209 -6.184 -6.533 1.00 82.69 116 LEU A N 1
ATOM 855 C CA . LEU A 1 116 ? -5.342 -5.875 -7.953 1.00 82.69 116 LEU A CA 1
ATOM 856 C C . LEU A 1 116 ? -4.085 -5.179 -8.500 1.00 82.69 116 LEU A C 1
ATOM 858 O O . LEU A 1 116 ? -3.577 -5.593 -9.539 1.00 82.69 116 LEU A O 1
ATOM 862 N N . CYS A 1 117 ? -3.510 -4.212 -7.772 1.00 81.75 117 CYS A N 1
ATOM 863 C CA . CYS A 1 117 ? -2.212 -3.617 -8.112 1.00 81.75 117 CYS A CA 1
ATOM 864 C C . CYS A 1 117 ? -1.127 -4.691 -8.267 1.00 81.75 117 CYS A C 1
ATOM 866 O O . CYS A 1 117 ? -0.353 -4.676 -9.225 1.00 81.75 117 CYS A O 1
ATOM 868 N N . MET A 1 118 ? -1.079 -5.658 -7.346 1.00 82.81 118 MET A N 1
ATOM 869 C CA . MET A 1 118 ? -0.095 -6.737 -7.402 1.00 82.81 118 MET A CA 1
ATOM 870 C C . MET A 1 118 ? -0.330 -7.719 -8.548 1.00 82.81 118 MET A C 1
ATOM 872 O O . MET A 1 118 ? 0.645 -8.177 -9.140 1.00 82.81 118 MET A O 1
ATOM 876 N N . MET A 1 119 ? -1.584 -7.982 -8.916 1.00 80.69 119 MET A N 1
ATOM 877 C CA . MET A 1 119 ? -1.963 -8.845 -10.043 1.00 80.69 119 MET A CA 1
ATOM 878 C C . MET A 1 119 ? -1.582 -8.284 -11.417 1.00 80.69 119 MET A C 1
ATOM 880 O O . MET A 1 119 ? -1.359 -9.052 -12.356 1.00 80.69 119 MET A O 1
ATOM 884 N N . VAL A 1 120 ? -1.456 -6.963 -11.554 1.00 79.50 120 VAL A N 1
ATOM 885 C CA . VAL A 1 120 ? -1.082 -6.320 -12.827 1.00 79.50 120 VAL A CA 1
ATOM 886 C C . VAL A 1 120 ? 0.414 -6.476 -13.129 1.00 79.50 120 VAL A C 1
ATOM 888 O O . VAL A 1 120 ? 0.818 -6.539 -14.292 1.00 79.50 120 VAL A O 1
ATOM 891 N N . TYR A 1 121 ? 1.263 -6.612 -12.106 1.00 76.81 121 TYR A N 1
ATOM 892 C CA . TYR A 1 121 ? 2.700 -6.808 -12.307 1.00 76.81 121 TYR A CA 1
ATOM 893 C C . TYR A 1 121 ? 3.073 -8.107 -13.045 1.00 76.81 121 TYR A C 1
ATOM 895 O O . TYR A 1 121 ? 3.914 -8.024 -13.944 1.00 76.81 121 TYR A O 1
ATOM 903 N N . PRO A 1 122 ? 2.467 -9.276 -12.752 1.00 74.69 122 PRO A N 1
ATOM 904 C CA . PRO A 1 122 ? 2.569 -10.467 -13.589 1.00 74.69 122 PRO A CA 1
ATOM 905 C C . PRO A 1 122 ? 2.319 -10.178 -15.074 1.00 74.69 122 PRO A C 1
ATOM 907 O O . PRO A 1 122 ? 3.166 -10.508 -15.904 1.00 74.69 122 PRO A O 1
ATOM 910 N N . ALA A 1 123 ? 1.224 -9.486 -15.408 1.00 74.38 123 ALA A N 1
ATOM 911 C CA . ALA A 1 123 ? 0.895 -9.128 -16.789 1.00 74.38 123 ALA A CA 1
ATOM 912 C C . ALA A 1 123 ? 1.950 -8.200 -17.414 1.00 74.38 123 ALA A C 1
ATOM 914 O O . ALA A 1 123 ? 2.364 -8.405 -18.554 1.00 74.38 123 ALA A O 1
ATOM 915 N N . TYR A 1 124 ? 2.462 -7.229 -16.652 1.00 76.44 124 TYR A N 1
ATOM 916 C CA . TYR A 1 124 ? 3.562 -6.375 -17.102 1.00 76.44 124 TYR A CA 1
ATOM 917 C C . TYR A 1 124 ? 4.819 -7.183 -17.455 1.00 76.44 124 TYR A C 1
ATOM 919 O O . TYR A 1 124 ? 5.416 -6.964 -18.512 1.00 76.44 124 TYR A O 1
ATOM 927 N N . TYR A 1 125 ? 5.227 -8.124 -16.598 1.00 72.44 125 TYR A N 1
ATOM 928 C CA . TYR A 1 125 ? 6.391 -8.969 -16.873 1.00 72.44 125 TYR A CA 1
ATOM 929 C C . TYR A 1 125 ? 6.169 -9.873 -18.083 1.00 72.44 125 TYR A C 1
ATOM 931 O O . TYR A 1 125 ? 7.118 -10.097 -18.834 1.00 72.44 125 TYR A O 1
ATOM 939 N N . VAL A 1 126 ? 4.933 -10.329 -18.299 1.00 71.06 126 VAL A N 1
ATOM 940 C CA . VAL A 1 126 ? 4.557 -11.096 -19.488 1.00 71.06 126 VAL A CA 1
ATOM 941 C C . VAL A 1 126 ? 4.722 -10.253 -20.751 1.00 71.06 126 VAL A C 1
ATOM 943 O O . VAL A 1 126 ? 5.426 -10.662 -21.674 1.00 71.06 126 VAL A O 1
ATOM 946 N N . CYS A 1 127 ? 4.158 -9.042 -20.773 1.00 71.38 127 CYS A N 1
ATOM 947 C CA . CYS A 1 127 ? 4.309 -8.117 -21.897 1.00 71.38 127 CYS A CA 1
ATOM 948 C C . CYS A 1 127 ? 5.781 -7.802 -22.176 1.00 71.38 127 CYS A C 1
ATOM 950 O O . CYS A 1 127 ? 6.219 -7.843 -23.324 1.00 71.38 127 CYS A O 1
ATOM 952 N N . LYS A 1 128 ? 6.564 -7.548 -21.122 1.00 69.62 128 LYS A N 1
ATOM 953 C CA . LYS A 1 128 ? 7.993 -7.260 -21.252 1.00 69.62 128 LYS A CA 1
ATOM 954 C C . LYS A 1 128 ? 8.781 -8.461 -21.792 1.00 69.62 128 LYS A C 1
ATOM 956 O O . LYS A 1 128 ? 9.671 -8.265 -22.611 1.00 69.62 128 LYS A O 1
ATOM 961 N N . GLY A 1 129 ? 8.449 -9.678 -21.354 1.00 66.50 129 GLY A N 1
ATOM 962 C CA . GLY A 1 129 ? 9.055 -10.926 -21.832 1.00 66.50 129 GLY A CA 1
ATOM 963 C C . GLY A 1 129 ? 8.854 -11.155 -23.329 1.00 66.50 129 GLY A C 1
ATOM 964 O O . GLY A 1 129 ? 9.772 -11.590 -24.007 1.00 66.50 129 GLY A O 1
ATOM 965 N N . HIS A 1 130 ? 7.694 -10.782 -23.863 1.00 68.50 130 HIS A N 1
ATOM 966 C CA . HIS A 1 130 ? 7.374 -10.923 -25.291 1.00 68.50 130 HIS A CA 1
ATOM 967 C C . HIS A 1 130 ? 7.768 -9.707 -26.147 1.00 68.50 130 HIS A C 1
ATOM 969 O O . HIS A 1 130 ? 7.377 -9.614 -27.305 1.00 68.50 130 HIS A O 1
ATOM 975 N N . GLY A 1 131 ? 8.516 -8.745 -25.593 1.00 68.25 131 GLY A N 1
ATOM 976 C CA . GLY A 1 131 ? 8.935 -7.543 -26.326 1.00 68.25 131 GLY A CA 1
ATOM 977 C C . GLY A 1 131 ? 7.823 -6.508 -26.553 1.00 68.25 131 GLY A C 1
ATOM 978 O O . GLY A 1 131 ? 8.029 -5.527 -27.269 1.00 68.25 131 GLY A O 1
ATOM 979 N N . TYR A 1 132 ? 6.659 -6.662 -25.914 1.00 70.69 132 TYR A N 1
ATOM 980 C CA . TYR A 1 132 ? 5.553 -5.705 -25.972 1.00 70.69 132 TYR A CA 1
ATOM 981 C C . TYR A 1 132 ? 5.822 -4.499 -25.059 1.00 70.69 132 TYR A C 1
ATOM 983 O O . TYR A 1 132 ? 5.270 -4.372 -23.963 1.00 70.69 132 TYR A O 1
ATOM 991 N N . THR A 1 133 ? 6.675 -3.587 -25.524 1.00 66.88 133 THR A N 1
ATOM 992 C CA . THR A 1 133 ? 7.118 -2.402 -24.769 1.00 66.88 133 THR A CA 1
ATOM 993 C C . THR A 1 133 ? 5.976 -1.429 -24.466 1.00 66.88 133 THR A C 1
ATOM 995 O O . THR A 1 133 ? 5.756 -1.097 -23.303 1.00 66.88 133 THR A O 1
ATOM 998 N N . LYS A 1 134 ? 5.177 -1.042 -25.474 1.00 66.56 134 LYS A N 1
ATOM 999 C CA . LYS A 1 134 ? 4.072 -0.076 -25.293 1.00 66.56 134 LYS A CA 1
ATOM 1000 C C . LYS A 1 134 ? 2.987 -0.574 -24.319 1.00 66.56 134 LYS A C 1
ATOM 1002 O O . LYS A 1 134 ? 2.652 0.174 -23.402 1.00 66.56 134 LYS A O 1
ATOM 1007 N N . PRO A 1 135 ? 2.463 -1.814 -24.435 1.00 67.25 135 PRO A N 1
ATOM 1008 C CA . PRO A 1 135 ? 1.516 -2.347 -23.452 1.00 67.25 135 PRO A CA 1
ATOM 1009 C C . PRO A 1 135 ? 2.129 -2.490 -22.054 1.00 67.25 135 PRO A C 1
ATOM 1011 O O . PRO A 1 135 ? 1.461 -2.213 -21.060 1.00 67.25 135 PRO A O 1
ATOM 1014 N N . GLY A 1 136 ? 3.410 -2.867 -21.962 1.00 66.75 136 GLY A N 1
ATOM 1015 C CA . GLY A 1 136 ? 4.117 -2.956 -20.686 1.00 66.75 136 GLY A CA 1
ATOM 1016 C C . GLY A 1 136 ? 4.188 -1.613 -19.952 1.00 66.75 136 GLY A C 1
ATOM 1017 O O . GLY A 1 136 ? 3.925 -1.547 -18.750 1.00 66.75 136 GLY A O 1
ATOM 1018 N N . ASP A 1 137 ? 4.481 -0.525 -20.661 1.00 66.38 137 ASP A N 1
ATOM 1019 C CA . ASP A 1 137 ? 4.515 0.808 -20.054 1.00 66.38 137 ASP A CA 1
ATOM 1020 C C . ASP A 1 137 ? 3.127 1.297 -19.620 1.00 66.38 137 ASP A C 1
ATOM 1022 O O . ASP A 1 137 ? 3.014 1.898 -18.548 1.00 66.38 137 ASP A O 1
ATOM 1026 N N . CYS A 1 138 ? 2.066 0.960 -20.365 1.00 66.50 138 CYS A N 1
ATOM 1027 C CA . CYS A 1 138 ? 0.682 1.202 -19.937 1.00 66.50 138 CYS A CA 1
ATOM 1028 C C . CYS A 1 138 ? 0.365 0.484 -18.623 1.00 66.50 138 CYS A C 1
ATOM 1030 O O . CYS A 1 138 ? -0.189 1.096 -17.714 1.00 66.50 138 CYS A O 1
ATOM 1032 N N . LEU A 1 139 ? 0.747 -0.790 -18.489 1.00 70.44 139 LEU A N 1
ATOM 1033 C CA . LEU A 1 139 ? 0.483 -1.577 -17.280 1.00 70.44 139 LEU A CA 1
ATOM 1034 C C . LEU A 1 139 ? 1.228 -1.027 -16.059 1.00 70.44 139 LEU A C 1
ATOM 1036 O O . LEU A 1 139 ? 0.692 -1.027 -14.950 1.00 70.44 139 LEU A O 1
ATOM 1040 N N . VAL A 1 140 ? 2.444 -0.506 -16.238 1.00 71.56 140 VAL A N 1
ATOM 1041 C CA . VAL A 1 140 ? 3.171 0.126 -15.128 1.00 71.56 140 VAL A CA 1
ATOM 1042 C C . VAL A 1 140 ? 2.567 1.467 -14.749 1.00 71.56 140 VAL A C 1
ATOM 1044 O O . VAL A 1 140 ? 2.407 1.715 -13.556 1.00 71.56 140 VAL A O 1
ATOM 1047 N N . ALA A 1 141 ? 2.219 2.311 -15.722 1.00 67.12 141 ALA A N 1
ATOM 1048 C CA . ALA A 1 141 ? 1.534 3.572 -15.446 1.00 67.12 141 ALA A CA 1
ATOM 1049 C C . ALA A 1 141 ? 0.207 3.320 -14.713 1.00 67.12 141 ALA A C 1
ATOM 1051 O O . ALA A 1 141 ? -0.034 3.913 -13.668 1.00 67.12 141 ALA A O 1
ATOM 1052 N N . PHE A 1 142 ? -0.582 2.356 -15.196 1.00 71.19 142 PHE A N 1
ATOM 1053 C CA . PHE A 1 142 ? -1.806 1.882 -14.557 1.00 71.19 142 PHE A CA 1
ATOM 1054 C C . PHE A 1 142 ? -1.569 1.469 -13.107 1.00 71.19 142 PHE A C 1
ATOM 1056 O O . PHE A 1 142 ? -2.213 1.993 -12.206 1.00 71.19 142 PHE A O 1
ATOM 1063 N N . THR A 1 143 ? -0.593 0.595 -12.858 1.00 74.38 143 THR A N 1
ATOM 1064 C CA . THR A 1 143 ? -0.347 0.091 -11.502 1.00 74.38 143 THR A CA 1
ATOM 1065 C C . THR A 1 143 ? 0.106 1.194 -10.545 1.00 74.38 143 THR A C 1
ATOM 1067 O O . THR A 1 143 ? -0.328 1.233 -9.399 1.00 74.38 143 THR A O 1
ATOM 1070 N N . LEU A 1 144 ? 0.952 2.119 -11.007 1.00 71.94 144 LEU A N 1
ATOM 1071 C CA . LEU A 1 144 ? 1.413 3.251 -10.198 1.00 71.94 144 LEU A CA 1
ATOM 1072 C C . LEU A 1 144 ? 0.269 4.208 -9.842 1.00 71.94 144 LEU A C 1
ATOM 1074 O O . LEU A 1 144 ? 0.153 4.622 -8.690 1.00 71.94 144 LEU A O 1
ATOM 1078 N N . SER A 1 145 ? -0.596 4.513 -10.809 1.00 68.56 145 SER A N 1
ATOM 1079 C CA . SER A 1 145 ? -1.787 5.336 -10.592 1.00 68.56 145 SER A CA 1
ATOM 1080 C C . SER A 1 145 ? -2.826 4.646 -9.705 1.00 68.56 145 SER A C 1
ATOM 1082 O O . SER A 1 145 ? -3.512 5.304 -8.931 1.00 68.56 145 SER A O 1
ATOM 1084 N N . MET A 1 146 ? -2.943 3.320 -9.764 1.00 71.94 146 MET A N 1
ATOM 1085 C CA . MET A 1 146 ? -3.768 2.588 -8.807 1.00 71.94 146 MET A CA 1
ATOM 1086 C C . MET A 1 146 ? -3.196 2.676 -7.389 1.00 71.94 146 MET A C 1
ATOM 1088 O O . MET A 1 146 ? -3.919 3.025 -6.460 1.00 71.94 146 MET A O 1
ATOM 1092 N N . GLU A 1 147 ? -1.896 2.417 -7.215 1.00 76.00 147 GLU A N 1
ATOM 1093 C CA . GLU A 1 147 ? -1.229 2.525 -5.912 1.00 76.00 147 GLU A CA 1
ATOM 1094 C C . GLU A 1 147 ? -1.401 3.925 -5.299 1.00 76.00 147 GLU A C 1
ATOM 1096 O O . GLU A 1 147 ? -1.636 4.030 -4.097 1.00 76.00 147 GLU A O 1
ATOM 1101 N N . SER A 1 148 ? -1.372 4.989 -6.114 1.00 70.19 148 SER A N 1
ATOM 1102 C CA . SER A 1 148 ? -1.586 6.366 -5.645 1.00 70.19 148 SER A CA 1
ATOM 1103 C C . SER A 1 148 ? -2.964 6.571 -5.020 1.00 70.19 148 SER A C 1
ATOM 1105 O O . SER A 1 148 ? -3.096 7.194 -3.969 1.00 70.19 148 SER A O 1
ATOM 1107 N N . VAL A 1 149 ? -3.998 6.037 -5.669 1.00 71.38 149 VAL A N 1
ATOM 1108 C CA . VAL A 1 149 ? -5.389 6.156 -5.217 1.00 71.38 149 VAL A CA 1
ATOM 1109 C C . VAL A 1 149 ? -5.605 5.343 -3.950 1.00 71.38 149 VAL A C 1
ATOM 1111 O O . VAL A 1 149 ? -6.204 5.834 -2.996 1.00 71.38 149 VAL A O 1
ATOM 1114 N N . VAL A 1 150 ? -5.049 4.132 -3.904 1.00 76.69 150 VAL A N 1
ATOM 1115 C CA . VAL A 1 150 ? -5.162 3.263 -2.731 1.00 76.69 150 VAL A CA 1
ATOM 1116 C C . VAL A 1 150 ? -4.432 3.850 -1.527 1.00 76.69 150 VAL A C 1
ATOM 1118 O O . VAL A 1 150 ? -4.975 3.826 -0.428 1.00 76.69 150 VAL A O 1
ATOM 1121 N N . LEU A 1 151 ? -3.250 4.446 -1.713 1.00 75.12 151 LEU A N 1
ATOM 1122 C CA . LEU A 1 151 ? -2.575 5.203 -0.651 1.00 75.12 151 LEU A CA 1
ATOM 1123 C C . LEU A 1 151 ? -3.443 6.362 -0.146 1.00 75.12 151 LEU A C 1
ATOM 1125 O O . LEU A 1 151 ? -3.543 6.565 1.063 1.00 75.12 151 LEU A O 1
ATOM 1129 N N . GLY A 1 152 ? -4.133 7.067 -1.044 1.00 71.44 152 GLY A N 1
ATOM 1130 C CA . GLY A 1 152 ? -5.145 8.055 -0.674 1.00 71.44 152 GLY A CA 1
ATOM 1131 C C . GLY A 1 152 ? -6.233 7.480 0.231 1.00 71.44 152 GLY A C 1
ATOM 1132 O O . GLY A 1 152 ? -6.533 8.049 1.278 1.00 71.44 152 GLY A O 1
ATOM 1133 N N . TRP A 1 153 ? -6.780 6.315 -0.119 1.00 77.50 153 TRP A N 1
ATOM 1134 C CA . TRP A 1 153 ? -7.784 5.634 0.704 1.00 77.50 153 TRP A CA 1
ATOM 1135 C C . TRP A 1 153 ? -7.238 5.204 2.071 1.00 77.50 153 TRP A C 1
ATOM 1137 O O . TRP A 1 153 ? -7.939 5.324 3.074 1.00 77.50 153 TRP A O 1
ATOM 1147 N N . ILE A 1 154 ? -5.981 4.760 2.144 1.00 79.12 154 ILE A N 1
ATOM 1148 C CA . ILE A 1 154 ? -5.297 4.437 3.408 1.00 79.12 154 ILE A CA 1
ATOM 1149 C C . ILE A 1 154 ? -5.232 5.669 4.316 1.00 79.12 154 ILE A C 1
ATOM 1151 O O . ILE A 1 154 ? -5.554 5.592 5.504 1.00 79.12 154 ILE A O 1
ATOM 1155 N N . VAL A 1 155 ? -4.877 6.825 3.752 1.00 73.31 155 VAL A N 1
ATOM 1156 C CA . VAL A 1 155 ? -4.852 8.102 4.475 1.00 73.31 155 VAL A CA 1
ATOM 1157 C C . VAL A 1 155 ? -6.254 8.483 4.956 1.00 73.31 155 VAL A C 1
ATOM 1159 O O . VAL A 1 155 ? -6.396 8.852 6.126 1.00 73.31 155 VAL A O 1
ATOM 1162 N N . CYS A 1 156 ? -7.291 8.320 4.120 1.00 71.88 156 CYS A N 1
ATOM 1163 C CA . CYS A 1 156 ? -8.693 8.531 4.514 1.00 71.88 156 CYS A CA 1
ATOM 1164 C C . CYS A 1 156 ? -9.090 7.661 5.710 1.00 71.88 156 CYS A C 1
ATOM 1166 O O . CYS A 1 156 ? -9.712 8.143 6.655 1.00 71.88 156 CYS A O 1
ATOM 1168 N N . ILE A 1 157 ? -8.718 6.382 5.681 1.00 74.69 157 ILE A N 1
ATOM 1169 C CA . ILE A 1 157 ? -8.998 5.408 6.739 1.00 74.69 157 ILE A CA 1
ATOM 1170 C C . ILE A 1 157 ? -8.328 5.848 8.049 1.00 74.69 157 ILE A C 1
ATOM 1172 O O . ILE A 1 157 ? -8.987 5.914 9.089 1.00 74.69 157 ILE A O 1
ATOM 1176 N N . PHE A 1 158 ? -7.049 6.230 8.021 1.00 71.88 158 PHE A N 1
ATOM 1177 C CA . PHE A 1 158 ? -6.383 6.777 9.209 1.00 71.88 158 PHE A CA 1
ATOM 1178 C C . PHE A 1 158 ? -7.051 8.045 9.731 1.00 71.88 158 PHE A C 1
ATOM 1180 O O . PHE A 1 158 ? -7.214 8.227 10.939 1.00 71.88 158 PHE A O 1
ATOM 1187 N N . GLN A 1 159 ? -7.477 8.912 8.820 1.00 69.44 159 GLN A N 1
ATOM 1188 C CA . GLN A 1 159 ? -8.121 10.160 9.179 1.00 69.44 159 GLN A CA 1
ATOM 1189 C C . GLN A 1 159 ? -9.472 9.942 9.849 1.00 69.44 159 GLN A C 1
ATOM 1191 O O . GLN A 1 159 ? -9.749 10.549 10.882 1.00 69.44 159 GLN A O 1
ATOM 1196 N N . ALA A 1 160 ? -10.296 9.051 9.296 1.00 68.44 160 ALA A N 1
ATOM 1197 C CA . ALA A 1 160 ? -11.592 8.698 9.859 1.00 68.44 160 ALA A CA 1
ATOM 1198 C C . ALA A 1 160 ? -11.446 8.186 11.302 1.00 68.44 160 ALA A C 1
ATOM 1200 O O . ALA A 1 160 ? -12.237 8.559 12.169 1.00 68.44 160 ALA A O 1
ATOM 1201 N N . ARG A 1 161 ? -10.385 7.417 11.592 1.00 67.75 161 ARG A N 1
ATOM 1202 C CA . ARG A 1 161 ? -10.052 6.990 12.960 1.00 67.75 161 ARG A CA 1
ATOM 1203 C C . ARG A 1 161 ? -9.656 8.152 13.866 1.00 67.75 161 ARG A C 1
ATOM 1205 O O . ARG A 1 161 ? -10.169 8.252 14.977 1.00 67.75 161 ARG A O 1
ATOM 1212 N N . MET A 1 162 ? -8.800 9.062 13.398 1.00 63.03 162 MET A N 1
ATOM 1213 C CA . MET A 1 162 ? -8.416 10.248 14.176 1.00 63.03 162 MET A CA 1
ATOM 1214 C C . MET A 1 162 ? -9.606 11.153 14.508 1.00 63.03 162 MET A C 1
ATOM 1216 O O . MET A 1 162 ? -9.712 11.646 15.631 1.00 63.03 162 MET A O 1
ATOM 1220 N N . VAL A 1 163 ? -10.497 11.375 13.538 1.00 62.97 163 VAL A N 1
ATOM 1221 C CA . VAL A 1 163 ? -11.699 12.200 13.714 1.00 62.97 163 VAL A CA 1
ATOM 1222 C C . VAL A 1 163 ? -12.688 11.512 14.653 1.00 62.97 163 VAL A C 1
ATOM 1224 O O . VAL A 1 163 ? -13.238 12.177 15.522 1.00 62.97 163 VAL A O 1
ATOM 1227 N N . GLY A 1 164 ? -12.846 10.187 14.557 1.00 60.44 164 GLY A N 1
ATOM 1228 C CA . GLY A 1 164 ? -13.684 9.413 15.479 1.00 60.44 164 GLY A CA 1
ATOM 1229 C C . GLY A 1 164 ? -13.259 9.527 16.950 1.00 60.44 164 GLY A C 1
ATOM 1230 O O . GLY A 1 164 ? -14.112 9.506 17.831 1.00 60.44 164 GLY A O 1
ATOM 1231 N N . MET A 1 165 ? -11.963 9.713 17.228 1.00 56.44 165 MET A N 1
ATOM 1232 C CA . MET A 1 165 ? -11.454 9.928 18.592 1.00 56.44 165 MET A CA 1
ATOM 1233 C C . MET A 1 165 ? -11.585 11.375 19.089 1.00 56.44 165 MET A C 1
ATOM 1235 O O . MET A 1 165 ? -11.592 11.617 20.297 1.00 56.44 165 MET A O 1
ATOM 1239 N N . ARG A 1 166 ? -11.661 12.363 18.189 1.00 56.94 166 ARG A N 1
ATOM 1240 C CA . ARG A 1 166 ? -11.835 13.776 18.554 1.00 56.94 166 ARG A CA 1
ATOM 1241 C C . ARG A 1 166 ? -13.333 14.068 18.638 1.00 56.94 166 ARG A C 1
ATOM 1243 O O . ARG A 1 166 ? -13.944 14.501 17.671 1.00 56.94 166 ARG A O 1
ATOM 1250 N N . SER A 1 167 ? -13.931 13.881 19.814 1.00 45.59 167 SER A N 1
ATOM 1251 C CA . SER A 1 167 ? -15.367 14.116 20.062 1.00 45.59 167 SER A CA 1
ATOM 1252 C C . SER A 1 167 ? -15.840 15.580 19.927 1.00 45.59 167 SER A C 1
ATOM 1254 O O . SER A 1 167 ? -16.970 15.894 20.299 1.00 45.59 167 SER A O 1
ATOM 1256 N N . ARG A 1 168 ? -15.031 16.506 19.387 1.00 41.31 168 ARG A N 1
ATOM 1257 C CA . ARG A 1 168 ? -15.418 17.911 19.189 1.00 41.31 168 ARG A CA 1
ATOM 1258 C C . ARG A 1 168 ? -14.911 18.517 17.877 1.00 41.31 168 ARG A C 1
ATOM 1260 O O . ARG A 1 168 ? -13.738 18.426 17.535 1.00 41.31 168 ARG A O 1
ATOM 1267 N N . HIS A 1 169 ? -15.841 19.259 17.278 1.00 40.84 169 HIS A N 1
ATOM 1268 C CA . HIS A 1 169 ? -15.741 20.283 16.237 1.00 40.84 169 HIS A CA 1
ATOM 1269 C C . HIS A 1 169 ? -15.868 19.888 14.757 1.00 40.84 169 HIS A C 1
ATOM 1271 O O . HIS A 1 169 ? -14.951 19.485 14.047 1.00 40.84 169 HIS A O 1
ATOM 1277 N N . THR A 1 170 ? -17.074 20.205 14.300 1.00 38.38 170 THR A N 1
ATOM 1278 C CA . THR A 1 170 ? -17.648 20.377 12.968 1.00 38.38 170 THR A CA 1
ATOM 1279 C C . THR A 1 170 ? -16.848 21.209 11.950 1.00 38.38 170 THR A C 1
ATOM 1281 O O . THR A 1 170 ? -17.284 21.266 10.806 1.00 38.38 170 THR A O 1
ATOM 1284 N N . SER A 1 171 ? -15.682 21.791 12.272 1.00 38.72 171 SER A N 1
ATOM 1285 C CA . SER A 1 171 ? -14.852 22.517 11.284 1.00 38.72 171 SER A CA 1
ATOM 1286 C C . SER A 1 171 ? -13.725 21.677 10.663 1.00 38.72 171 SER A C 1
ATOM 1288 O O . SER A 1 171 ? -13.136 22.086 9.669 1.00 38.72 171 SER A O 1
ATOM 1290 N N . GLY A 1 172 ? -13.437 20.484 11.199 1.00 44.19 172 GLY A N 1
ATOM 1291 C CA . GLY A 1 172 ? -12.280 19.677 10.789 1.00 44.19 172 GLY A CA 1
ATOM 1292 C C . GLY A 1 172 ? -12.448 18.843 9.516 1.00 44.19 172 GLY A C 1
ATOM 1293 O O . GLY A 1 172 ? -11.464 18.274 9.065 1.00 44.19 172 GLY A O 1
ATOM 1294 N N . LYS A 1 173 ? -13.652 18.740 8.929 1.00 43.53 173 LYS A N 1
ATOM 1295 C CA . LYS A 1 173 ? -13.906 17.899 7.736 1.00 43.53 173 LYS A CA 1
ATOM 1296 C C . LYS A 1 173 ? -13.274 18.446 6.446 1.00 43.53 173 LYS A C 1
ATOM 1298 O O . LYS A 1 173 ? -12.930 17.656 5.576 1.00 43.53 173 LYS A O 1
ATOM 1303 N N . ILE A 1 174 ? -13.125 19.767 6.321 1.00 43.28 174 ILE A N 1
ATOM 1304 C CA . ILE A 1 174 ? -12.603 20.413 5.102 1.00 43.28 174 ILE A CA 1
ATOM 1305 C C . ILE A 1 174 ? -11.068 20.350 5.072 1.00 43.28 174 ILE A C 1
ATOM 1307 O O . ILE A 1 174 ? -10.503 19.890 4.082 1.00 43.28 174 ILE A O 1
ATOM 1311 N N . ASP A 1 175 ? -10.397 20.672 6.186 1.00 45.06 175 ASP A N 1
ATOM 1312 C CA . ASP A 1 175 ? -8.936 20.514 6.324 1.00 45.06 175 ASP A CA 1
ATOM 1313 C C . ASP A 1 175 ? -8.493 19.057 6.145 1.00 45.06 175 ASP A C 1
ATOM 1315 O O . ASP A 1 175 ? -7.396 18.772 5.667 1.00 45.06 175 ASP A O 1
ATOM 1319 N N . SER A 1 176 ? -9.369 18.114 6.497 1.00 51.22 176 SER A N 1
ATOM 1320 C CA . SER A 1 176 ? -9.098 16.686 6.410 1.00 51.22 176 SER A CA 1
ATOM 1321 C C . SER A 1 176 ? -8.969 16.200 4.957 1.00 51.22 176 SER A C 1
ATOM 1323 O O . SER A 1 176 ? -8.011 15.500 4.616 1.00 51.22 176 SER A O 1
ATOM 1325 N N . GLN A 1 177 ? -9.884 16.622 4.082 1.00 56.09 177 GLN A N 1
ATOM 1326 C CA . GLN A 1 177 ? -9.919 16.206 2.677 1.00 56.09 177 GLN A CA 1
ATOM 1327 C C . GLN A 1 177 ? -8.787 16.810 1.841 1.00 56.09 177 GLN A C 1
ATOM 1329 O O . GLN A 1 177 ? -8.324 16.175 0.891 1.00 56.09 177 GLN A O 1
ATOM 1334 N N . ILE A 1 178 ? -8.287 17.989 2.222 1.00 58.75 178 ILE A N 1
ATOM 1335 C CA . ILE A 1 178 ? -7.158 18.642 1.548 1.00 58.75 178 ILE A CA 1
ATOM 1336 C C . ILE A 1 178 ? -5.907 17.761 1.616 1.00 58.75 178 ILE A C 1
ATOM 1338 O O . ILE A 1 178 ? -5.241 17.579 0.602 1.00 58.75 178 ILE A O 1
ATOM 1342 N N . TRP A 1 179 ? -5.615 17.130 2.757 1.00 54.09 179 TRP A N 1
ATOM 1343 C CA . TRP A 1 179 ? -4.446 16.250 2.887 1.00 54.09 179 TRP A CA 1
ATOM 1344 C C . TRP A 1 179 ? -4.521 15.003 2.004 1.00 54.09 179 TRP A C 1
ATOM 1346 O O . TRP A 1 179 ? -3.509 14.589 1.439 1.00 54.09 179 TRP A O 1
ATOM 1356 N N . ILE A 1 180 ? -5.718 14.440 1.837 1.00 59.22 180 ILE A N 1
ATOM 1357 C CA . ILE A 1 180 ? -5.960 13.309 0.933 1.00 59.22 180 ILE A CA 1
ATOM 1358 C C . ILE A 1 180 ? -5.712 13.744 -0.512 1.00 59.22 180 ILE A C 1
ATOM 1360 O O . ILE A 1 180 ? -4.980 13.076 -1.239 1.00 59.22 180 ILE A O 1
ATOM 1364 N N . LEU A 1 181 ? -6.260 14.893 -0.917 1.00 63.41 181 LEU A N 1
ATOM 1365 C CA . LEU A 1 181 ? -6.058 15.449 -2.256 1.00 63.41 181 LEU A CA 1
ATOM 1366 C C . LEU A 1 181 ? -4.587 15.794 -2.519 1.00 63.41 181 LEU A C 1
ATOM 1368 O O . LEU A 1 181 ? -4.089 15.520 -3.608 1.00 63.41 181 LEU A O 1
ATOM 1372 N N . VAL A 1 182 ? -3.871 16.326 -1.526 1.00 62.00 182 VAL A N 1
ATOM 1373 C CA . VAL A 1 182 ? -2.439 16.644 -1.621 1.00 62.00 182 VAL A CA 1
ATOM 1374 C C . VAL A 1 182 ? -1.595 15.373 -1.736 1.00 62.00 182 VAL A C 1
ATOM 1376 O O . VAL A 1 182 ? -0.692 15.329 -2.569 1.00 62.00 182 VAL A O 1
ATOM 1379 N N . MET A 1 183 ? -1.888 14.315 -0.973 1.00 60.12 183 MET A N 1
ATOM 1380 C CA . MET A 1 183 ? -1.159 13.043 -1.077 1.00 60.12 183 MET A CA 1
ATOM 1381 C C . MET A 1 183 ? -1.450 12.297 -2.379 1.00 60.12 183 MET A C 1
ATOM 1383 O O . MET A 1 183 ? -0.514 11.854 -3.050 1.00 60.12 183 MET A O 1
ATOM 1387 N N . CYS A 1 184 ? -2.721 12.220 -2.779 1.00 64.12 184 CYS A N 1
ATOM 1388 C CA . CYS A 1 184 ? -3.119 11.688 -4.080 1.00 64.12 184 CYS A CA 1
ATOM 1389 C C . CYS A 1 184 ? -2.469 12.485 -5.212 1.00 64.12 184 CYS A C 1
ATOM 1391 O O . CYS A 1 184 ? -1.896 11.891 -6.118 1.00 64.12 184 CYS A O 1
ATOM 1393 N N . GLY A 1 185 ? -2.498 13.818 -5.137 1.00 64.25 185 GLY A N 1
ATOM 1394 C CA . GLY A 1 185 ? -1.895 14.717 -6.116 1.00 64.25 185 GLY A CA 1
ATOM 1395 C C . GLY A 1 185 ? -0.379 14.553 -6.207 1.00 64.25 185 GLY A C 1
ATOM 1396 O O . GLY A 1 185 ? 0.150 14.391 -7.302 1.00 64.25 185 GLY A O 1
ATOM 1397 N N . ALA A 1 186 ? 0.330 14.502 -5.077 1.00 60.22 186 ALA A N 1
ATOM 1398 C CA . ALA A 1 186 ? 1.781 14.309 -5.048 1.00 60.22 186 ALA A CA 1
ATOM 1399 C C . ALA A 1 186 ? 2.195 12.964 -5.667 1.00 60.22 186 ALA A C 1
ATOM 1401 O O . ALA A 1 186 ? 3.135 12.895 -6.463 1.00 60.22 186 ALA A O 1
ATOM 1402 N N . PHE A 1 187 ? 1.472 11.890 -5.352 1.00 64.31 187 PHE A N 1
ATOM 1403 C CA . PHE A 1 187 ? 1.784 10.556 -5.861 1.00 64.31 187 PHE A CA 1
ATOM 1404 C C . PHE A 1 187 ? 1.292 10.345 -7.304 1.00 64.31 187 PHE A C 1
ATOM 1406 O O . PHE A 1 187 ? 1.913 9.616 -8.084 1.00 64.31 187 PHE A O 1
ATOM 1413 N N . PHE A 1 188 ? 0.229 11.040 -7.710 1.00 65.25 188 PHE A N 1
ATOM 1414 C CA . PHE A 1 188 ? -0.200 11.134 -9.102 1.00 65.25 188 PHE A CA 1
ATOM 1415 C C . PHE A 1 188 ? 0.846 11.864 -9.948 1.00 65.25 188 PHE A C 1
ATOM 1417 O O . PHE A 1 188 ? 1.269 11.340 -10.977 1.00 65.25 188 PHE A O 1
ATOM 1424 N N . CYS A 1 189 ? 1.356 13.005 -9.475 1.00 64.38 189 CYS A N 1
ATOM 1425 C CA . CYS A 1 189 ? 2.470 13.718 -10.100 1.00 64.38 189 CYS A CA 1
ATOM 1426 C C . CYS A 1 189 ? 3.724 12.837 -10.191 1.00 64.38 189 CYS A C 1
ATOM 1428 O O . CYS A 1 189 ? 4.399 12.838 -11.218 1.00 64.38 189 CYS A O 1
ATOM 1430 N N . LEU A 1 190 ? 4.007 12.018 -9.170 1.00 63.06 190 LEU A N 1
ATOM 1431 C CA . LEU A 1 190 ? 5.094 11.036 -9.208 1.00 63.06 190 LEU A CA 1
ATOM 1432 C C . LEU A 1 190 ? 4.868 9.959 -10.279 1.00 63.06 190 LEU A C 1
ATOM 1434 O O . LEU A 1 190 ? 5.794 9.608 -11.011 1.00 63.06 190 LEU A O 1
ATOM 1438 N N . SER A 1 191 ? 3.649 9.433 -10.377 1.00 62.28 191 SER A N 1
ATOM 1439 C CA . SER A 1 191 ? 3.270 8.404 -11.353 1.00 62.28 191 SER A CA 1
ATOM 1440 C C . SER A 1 191 ? 3.348 8.944 -12.781 1.00 62.28 191 SER A C 1
ATOM 1442 O O . SER A 1 191 ? 3.917 8.292 -13.660 1.00 62.28 191 SER A O 1
ATOM 1444 N N . LEU A 1 192 ? 2.884 10.179 -12.983 1.00 64.19 192 LEU A N 1
ATOM 1445 C CA . LEU A 1 192 ? 2.986 10.913 -14.238 1.00 64.19 192 LEU A CA 1
ATOM 1446 C C . LEU A 1 192 ? 4.452 11.173 -14.605 1.00 64.19 192 LEU A C 1
ATOM 1448 O O . LEU A 1 192 ? 4.862 10.853 -15.715 1.00 64.19 192 LEU A O 1
ATOM 1452 N N . ALA A 1 193 ? 5.277 11.637 -13.663 1.00 62.81 193 ALA A N 1
ATOM 1453 C CA . ALA A 1 193 ? 6.711 11.835 -13.874 1.00 62.81 193 ALA A CA 1
ATOM 1454 C C . ALA A 1 193 ? 7.443 10.521 -14.200 1.00 62.81 193 ALA A C 1
ATOM 1456 O O . ALA A 1 193 ? 8.371 10.488 -15.012 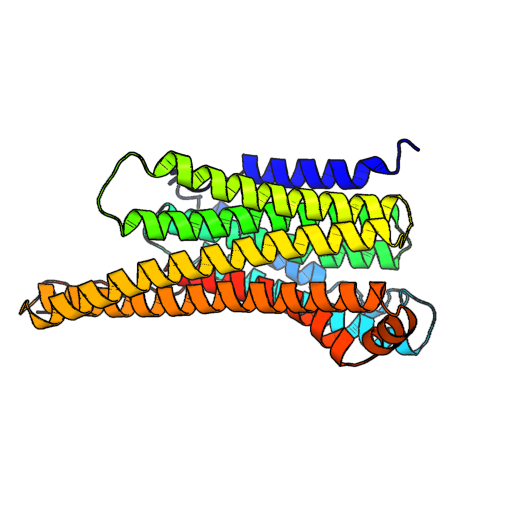1.00 62.81 193 ALA A O 1
ATOM 1457 N N . ILE A 1 194 ? 7.042 9.396 -13.596 1.00 63.31 194 ILE A N 1
ATOM 1458 C CA . ILE A 1 194 ? 7.604 8.084 -13.931 1.00 63.31 194 ILE A CA 1
ATOM 1459 C C . ILE A 1 194 ? 7.232 7.683 -15.358 1.00 63.31 194 ILE A C 1
ATOM 1461 O O . ILE A 1 194 ? 8.123 7.248 -16.093 1.00 63.31 194 ILE A O 1
ATOM 1465 N N . ALA A 1 195 ? 5.966 7.850 -15.735 1.00 60.09 195 ALA A N 1
ATOM 1466 C CA . ALA A 1 195 ? 5.445 7.491 -17.047 1.00 60.09 195 ALA A CA 1
ATOM 1467 C C . ALA A 1 195 ? 6.023 8.375 -18.166 1.00 60.09 195 ALA A C 1
ATOM 1469 O O . ALA A 1 195 ? 6.460 7.843 -19.183 1.00 60.09 195 ALA A O 1
ATOM 1470 N N . VAL A 1 196 ? 6.131 9.690 -17.949 1.00 62.12 196 VAL A N 1
ATOM 1471 C CA . VAL A 1 196 ? 6.749 10.639 -18.893 1.00 62.12 196 VAL A CA 1
ATOM 1472 C C . VAL A 1 196 ? 8.224 10.303 -19.112 1.00 62.12 196 VAL A C 1
ATOM 1474 O O . VAL A 1 196 ? 8.640 10.106 -20.248 1.00 62.12 196 VAL A O 1
ATOM 1477 N N . ASN A 1 197 ? 9.003 10.108 -18.045 1.00 62.25 197 ASN A N 1
ATOM 1478 C CA . ASN A 1 197 ? 10.420 9.739 -18.179 1.00 62.25 197 ASN A CA 1
ATOM 1479 C C . ASN A 1 197 ? 10.631 8.383 -18.878 1.00 62.25 197 ASN A C 1
ATOM 1481 O O . ASN A 1 197 ? 11.667 8.168 -19.498 1.00 62.25 197 ASN A O 1
ATOM 1485 N N . ARG A 1 198 ? 9.674 7.447 -18.787 1.00 60.44 198 ARG A N 1
ATOM 1486 C CA . ARG A 1 198 ? 9.736 6.200 -19.569 1.00 60.44 198 ARG A CA 1
ATOM 1487 C C . ARG A 1 198 ? 9.382 6.420 -21.035 1.00 60.44 198 ARG A C 1
ATOM 1489 O O . ARG A 1 198 ? 10.072 5.890 -21.896 1.00 60.44 198 ARG 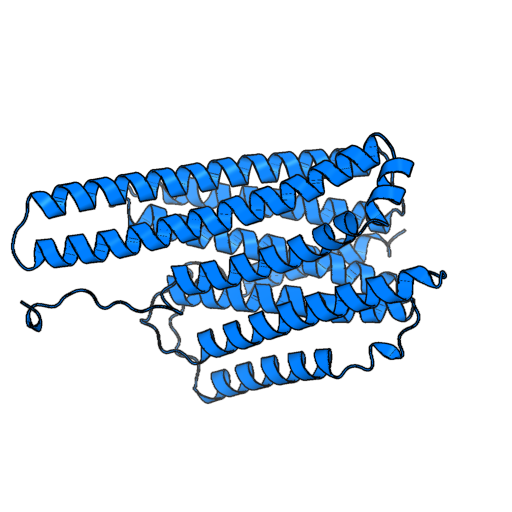A O 1
ATOM 1496 N N . ALA A 1 199 ? 8.351 7.215 -21.311 1.00 55.12 199 ALA A N 1
ATOM 1497 C CA . ALA A 1 199 ? 7.886 7.502 -22.665 1.00 55.12 199 ALA A CA 1
ATOM 1498 C C . ALA A 1 199 ? 8.895 8.315 -23.494 1.00 55.12 199 ALA A C 1
ATOM 1500 O O . ALA A 1 199 ? 9.001 8.107 -24.702 1.00 55.12 199 ALA A O 1
ATOM 1501 N N . VAL A 1 200 ? 9.641 9.214 -22.846 1.00 55.03 200 VAL A N 1
ATOM 1502 C CA . VAL A 1 200 ? 10.666 10.057 -23.485 1.00 55.03 200 VAL A CA 1
ATOM 1503 C C . VAL A 1 200 ? 11.999 9.306 -23.647 1.00 55.03 200 VAL A C 1
ATOM 1505 O O . VAL A 1 200 ? 12.868 9.742 -24.393 1.00 55.03 200 VAL A O 1
ATOM 1508 N N . GLY A 1 201 ? 12.161 8.136 -23.012 1.00 50.97 201 GLY A N 1
ATOM 1509 C CA . GLY A 1 201 ? 13.353 7.289 -23.164 1.00 50.97 201 GLY A CA 1
ATOM 1510 C C . GLY A 1 201 ? 14.628 7.883 -22.559 1.00 50.97 201 GLY A C 1
ATOM 1511 O O . GLY A 1 201 ? 15.719 7.356 -22.766 1.00 50.97 201 GLY A O 1
ATOM 1512 N N . THR A 1 202 ? 14.510 8.968 -21.799 1.00 48.06 202 THR A N 1
ATOM 1513 C CA . THR A 1 202 ? 15.634 9.690 -21.223 1.00 48.06 202 THR A CA 1
ATOM 1514 C C . THR A 1 202 ? 15.781 9.333 -19.745 1.00 48.06 202 THR A C 1
ATOM 1516 O O . THR A 1 202 ? 14.964 9.691 -18.898 1.00 48.06 202 THR A O 1
ATOM 1519 N N . ASN A 1 203 ? 16.898 8.692 -19.389 1.00 57.53 203 ASN A N 1
ATOM 1520 C CA . ASN A 1 203 ? 17.483 8.851 -18.051 1.00 57.53 203 ASN A CA 1
ATOM 1521 C C . ASN A 1 203 ? 18.093 10.264 -17.947 1.00 57.53 203 ASN A C 1
ATOM 1523 O O . ASN A 1 203 ? 19.265 10.410 -17.611 1.00 57.53 203 ASN A O 1
ATOM 1527 N N . SER A 1 204 ? 17.342 11.308 -18.315 1.00 67.12 204 SER A N 1
ATOM 1528 C CA . SER A 1 204 ? 17.831 12.674 -18.168 1.00 67.12 204 SER A CA 1
ATOM 1529 C C . SER A 1 204 ? 18.012 12.949 -16.680 1.00 67.12 204 SER A C 1
ATOM 1531 O O . SER A 1 204 ? 17.179 12.560 -15.852 1.00 67.12 204 SER A O 1
ATOM 1533 N N . GLN A 1 205 ? 19.112 13.615 -16.333 1.00 72.19 205 GLN A N 1
ATOM 1534 C CA . GLN A 1 205 ? 19.368 14.028 -14.954 1.00 72.19 205 GLN A CA 1
ATOM 1535 C C . GLN A 1 205 ? 18.185 14.833 -14.400 1.00 72.19 205 GLN A C 1
ATOM 1537 O O . GLN A 1 205 ? 17.758 14.594 -13.276 1.00 72.19 205 GLN A O 1
ATOM 1542 N N . GLU A 1 206 ? 17.572 15.684 -15.226 1.00 72.69 206 GLU A N 1
ATOM 1543 C CA . GLU A 1 206 ? 16.374 16.467 -14.899 1.00 72.69 206 GLU A CA 1
ATOM 1544 C C . GLU A 1 206 ? 15.182 15.598 -14.470 1.00 72.69 206 GLU A C 1
ATOM 1546 O O . GLU A 1 206 ? 14.561 15.843 -13.433 1.00 72.69 206 GLU A O 1
ATOM 1551 N N . GLY A 1 207 ? 14.884 14.531 -15.218 1.00 72.44 207 GLY A N 1
ATOM 1552 C CA . GLY A 1 207 ? 13.801 13.611 -14.878 1.00 72.44 207 GLY A CA 1
ATOM 1553 C C . GLY A 1 207 ? 14.068 12.855 -13.573 1.00 72.44 207 GLY A C 1
ATOM 1554 O O . GLY A 1 207 ? 13.140 12.519 -12.829 1.00 72.44 207 GLY A O 1
ATOM 1555 N N . LEU A 1 208 ? 15.338 12.594 -13.275 1.00 74.88 208 LEU A N 1
ATOM 1556 C CA . LEU A 1 208 ? 15.773 11.926 -12.055 1.00 74.88 208 LEU A CA 1
ATOM 1557 C C . LEU A 1 208 ? 15.695 12.866 -10.842 1.00 74.88 208 LEU A C 1
ATOM 1559 O O . LEU A 1 208 ? 15.155 12.466 -9.808 1.00 74.88 208 LEU A O 1
ATOM 1563 N N . ILE A 1 209 ? 16.108 14.126 -11.008 1.00 80.62 209 ILE A N 1
ATOM 1564 C CA . ILE A 1 209 ? 15.955 15.208 -10.025 1.00 80.62 209 ILE A CA 1
ATOM 1565 C C . ILE A 1 209 ? 14.477 15.405 -9.681 1.00 80.62 209 ILE A C 1
ATOM 1567 O O . ILE A 1 209 ? 14.116 15.333 -8.508 1.00 80.62 209 ILE A O 1
ATOM 1571 N N . MET A 1 210 ? 13.597 15.545 -10.682 1.00 76.44 210 MET A N 1
ATOM 1572 C CA . MET A 1 210 ? 12.155 15.702 -10.452 1.00 76.44 210 MET A CA 1
ATOM 1573 C C . MET A 1 210 ? 11.588 14.539 -9.621 1.00 76.44 210 MET A C 1
ATOM 1575 O O . MET A 1 210 ? 10.850 14.756 -8.660 1.00 76.44 210 MET A O 1
ATOM 1579 N N . ARG A 1 211 ? 11.959 13.293 -9.948 1.00 75.44 211 ARG A N 1
ATOM 1580 C CA . ARG A 1 211 ? 11.513 12.107 -9.198 1.00 75.44 211 ARG A CA 1
ATOM 1581 C C . ARG A 1 211 ? 11.991 12.128 -7.746 1.00 75.44 211 ARG A C 1
ATOM 1583 O O . ARG A 1 211 ? 11.210 11.752 -6.877 1.00 75.44 211 ARG A O 1
ATOM 1590 N N . ILE A 1 212 ? 13.235 12.540 -7.489 1.00 82.50 212 ILE A N 1
ATOM 1591 C CA . ILE A 1 212 ? 13.771 12.678 -6.128 1.00 82.50 212 ILE A CA 1
ATOM 1592 C C . ILE A 1 212 ? 12.987 13.753 -5.372 1.00 82.50 212 ILE A C 1
ATOM 1594 O O . ILE A 1 212 ? 12.486 13.473 -4.288 1.00 82.50 212 ILE A O 1
ATOM 1598 N N . CYS A 1 213 ? 12.804 14.942 -5.954 1.00 81.31 213 CYS A N 1
ATOM 1599 C CA . CYS A 1 213 ? 12.073 16.040 -5.320 1.00 81.31 213 CYS A CA 1
ATOM 1600 C C . CYS A 1 213 ? 10.644 15.635 -4.936 1.00 81.31 213 CYS A C 1
ATOM 1602 O O . CYS A 1 213 ? 10.250 15.794 -3.782 1.00 81.31 213 CYS A O 1
ATOM 1604 N N . VAL A 1 214 ? 9.884 15.051 -5.868 1.00 76.75 214 VAL A N 1
ATOM 1605 C CA . VAL A 1 214 ? 8.496 14.634 -5.607 1.00 76.75 214 VAL A CA 1
ATOM 1606 C C . VAL A 1 214 ? 8.434 13.531 -4.545 1.00 76.75 214 VAL A C 1
ATOM 1608 O O . VAL A 1 214 ? 7.576 13.575 -3.663 1.00 76.75 214 VAL A O 1
ATOM 1611 N N . GLN A 1 215 ? 9.356 12.562 -4.573 1.00 80.38 215 GLN A N 1
ATOM 1612 C CA . GLN A 1 215 ? 9.413 11.527 -3.538 1.00 80.38 215 GLN A CA 1
ATOM 1613 C C . GLN A 1 215 ? 9.792 12.078 -2.164 1.00 80.38 215 GLN A C 1
ATOM 1615 O O . GLN A 1 215 ? 9.227 11.633 -1.171 1.00 80.38 215 GLN A O 1
ATOM 1620 N N . SER A 1 216 ? 10.702 13.048 -2.089 1.00 84.19 216 SER A N 1
ATOM 1621 C CA . SER A 1 216 ? 11.076 13.704 -0.833 1.00 84.19 216 SER A CA 1
ATOM 1622 C C . SER A 1 216 ? 9.915 14.495 -0.233 1.00 84.19 216 SER A C 1
ATOM 1624 O O . SER A 1 216 ? 9.714 14.448 0.982 1.00 84.19 216 SER A O 1
ATOM 1626 N N . VAL A 1 217 ? 9.110 15.164 -1.068 1.00 83.06 217 VAL A N 1
ATOM 1627 C CA . VAL A 1 217 ? 7.868 15.818 -0.625 1.00 83.06 217 VAL A CA 1
ATOM 1628 C C . VAL A 1 217 ? 6.896 14.773 -0.084 1.00 83.06 217 VAL A C 1
ATOM 1630 O O . VAL A 1 217 ? 6.434 14.907 1.045 1.00 83.06 217 VAL A O 1
ATOM 1633 N N . PHE A 1 218 ? 6.644 13.694 -0.832 1.00 81.75 218 PHE A N 1
ATOM 1634 C CA . PHE A 1 218 ? 5.778 12.604 -0.376 1.00 81.75 218 PHE A CA 1
ATOM 1635 C C . PHE A 1 218 ? 6.244 12.009 0.962 1.00 81.75 218 PHE A C 1
ATOM 1637 O O . PHE A 1 218 ? 5.442 11.882 1.881 1.00 81.75 218 PHE A O 1
ATOM 1644 N N . LEU A 1 219 ? 7.535 11.697 1.101 1.00 86.19 219 LEU A N 1
ATOM 1645 C CA . LEU A 1 219 ? 8.109 11.135 2.325 1.00 86.19 219 LEU A CA 1
ATOM 1646 C C . LEU A 1 219 ? 7.967 12.079 3.520 1.00 86.19 219 LEU A C 1
ATOM 1648 O O . LEU A 1 219 ? 7.611 11.630 4.606 1.00 86.19 219 LEU A O 1
ATOM 1652 N N . SER A 1 220 ? 8.207 13.375 3.315 1.00 85.69 220 SER A N 1
ATOM 1653 C CA . SER A 1 220 ? 8.036 14.393 4.357 1.00 85.69 220 SER A CA 1
ATOM 1654 C C . SER A 1 220 ? 6.585 14.472 4.820 1.00 85.69 220 SER A C 1
ATOM 1656 O O . SER A 1 220 ? 6.308 14.440 6.019 1.00 85.69 220 SER A O 1
ATOM 1658 N N . LEU A 1 221 ? 5.650 14.504 3.866 1.00 82.50 221 LEU A N 1
ATOM 1659 C CA . LEU A 1 221 ? 4.218 14.514 4.148 1.00 82.50 221 LEU A CA 1
ATOM 1660 C C . LEU A 1 221 ? 3.778 13.236 4.873 1.00 82.50 221 LEU A C 1
ATOM 1662 O O . LEU A 1 221 ? 3.020 13.301 5.838 1.00 82.50 221 LEU A O 1
ATOM 1666 N N . TRP A 1 222 ? 4.273 12.078 4.439 1.00 84.56 222 TRP A N 1
ATOM 1667 C CA . TRP A 1 222 ? 3.954 10.777 5.023 1.00 84.56 222 TRP A CA 1
ATOM 1668 C C . TRP A 1 222 ? 4.474 10.637 6.453 1.00 84.56 222 TRP A C 1
ATOM 1670 O O . TRP A 1 222 ? 3.740 10.198 7.340 1.00 84.56 222 TRP A O 1
ATOM 1680 N N . ALA A 1 223 ? 5.718 11.055 6.695 1.00 87.50 223 ALA A N 1
ATOM 1681 C CA . ALA A 1 223 ? 6.321 11.061 8.023 1.00 87.50 223 ALA A CA 1
ATOM 1682 C C . ALA A 1 223 ? 5.563 11.992 8.974 1.00 87.50 223 ALA A C 1
ATOM 1684 O O . ALA A 1 223 ? 5.217 11.588 10.085 1.00 87.50 223 ALA A O 1
ATOM 1685 N N . TRP A 1 224 ? 5.250 13.208 8.517 1.00 85.38 224 TRP A N 1
ATOM 1686 C CA . TRP A 1 224 ? 4.467 14.169 9.289 1.00 85.38 224 TRP A CA 1
ATOM 1687 C C . TRP A 1 224 ? 3.090 13.613 9.656 1.00 85.38 224 TRP A C 1
ATOM 1689 O O . TRP A 1 224 ? 2.693 13.637 10.821 1.00 85.38 224 TRP A O 1
ATOM 1699 N N . TYR A 1 225 ? 2.377 13.059 8.673 1.00 79.94 225 TYR A N 1
ATOM 1700 C CA . TYR A 1 225 ? 1.041 12.513 8.881 1.00 79.94 225 TYR A CA 1
ATOM 1701 C C . TYR A 1 225 ? 1.052 11.308 9.829 1.00 79.94 225 TYR A C 1
ATOM 1703 O O . TYR A 1 225 ? 0.262 11.249 10.770 1.00 79.94 225 TYR A O 1
ATOM 1711 N N . THR A 1 226 ? 2.001 10.387 9.639 1.00 84.69 226 THR A N 1
ATOM 1712 C CA . THR A 1 226 ? 2.214 9.249 10.545 1.00 84.69 226 THR A CA 1
ATOM 1713 C C . THR A 1 226 ? 2.452 9.732 11.974 1.00 84.69 226 THR A C 1
ATOM 1715 O O . THR A 1 226 ? 1.849 9.217 12.916 1.00 84.69 226 THR A O 1
ATOM 1718 N N . PHE A 1 227 ? 3.304 10.744 12.150 1.00 87.12 227 PHE A N 1
ATOM 1719 C CA . PHE A 1 227 ? 3.595 11.308 13.461 1.00 87.12 227 PHE A CA 1
ATOM 1720 C C . PHE A 1 227 ? 2.348 11.913 14.122 1.00 87.12 227 PHE A C 1
ATOM 1722 O O . PHE A 1 227 ? 2.105 11.641 15.299 1.00 87.12 227 PHE A O 1
ATOM 1729 N N . ASP A 1 228 ? 1.533 12.684 13.394 1.00 84.06 228 ASP A N 1
ATOM 1730 C CA . ASP A 1 228 ? 0.319 13.296 13.958 1.00 84.06 228 ASP A CA 1
ATOM 1731 C C . ASP A 1 228 ? -0.744 12.254 14.350 1.00 84.06 228 ASP A C 1
ATOM 1733 O O . ASP A 1 228 ? -1.347 12.353 15.428 1.00 84.06 228 ASP A O 1
ATOM 1737 N N . VAL A 1 229 ? -0.914 11.206 13.533 1.00 82.19 229 VAL A N 1
ATOM 1738 C CA . VAL A 1 229 ? -1.791 10.061 13.835 1.00 82.19 229 VAL A CA 1
ATOM 1739 C C . VAL A 1 229 ? -1.330 9.361 15.109 1.00 82.19 229 VAL A C 1
ATOM 1741 O O . VAL A 1 229 ? -2.106 9.225 16.060 1.00 82.19 229 VAL A O 1
ATOM 1744 N N . CYS A 1 230 ? -0.054 8.978 15.172 1.00 87.31 230 CYS A N 1
ATOM 1745 C CA . CYS A 1 230 ? 0.513 8.286 16.327 1.00 87.31 230 CYS A CA 1
ATOM 1746 C C . CYS A 1 230 ? 0.454 9.150 17.593 1.00 87.31 230 CYS A C 1
ATOM 1748 O O . CYS A 1 230 ? 0.086 8.663 18.661 1.00 87.31 230 CYS A O 1
ATOM 1750 N N . ARG A 1 231 ? 0.735 10.453 17.486 1.00 86.94 231 ARG A N 1
ATOM 1751 C CA . ARG A 1 231 ? 0.604 11.413 18.593 1.00 86.94 231 ARG A CA 1
ATOM 1752 C C . ARG A 1 231 ? -0.839 11.519 19.083 1.00 86.94 231 ARG A C 1
ATOM 1754 O O . ARG A 1 231 ? -1.063 11.606 20.292 1.00 86.94 231 ARG A O 1
ATOM 1761 N N . SER A 1 232 ? -1.812 11.530 18.173 1.00 83.25 232 SER A N 1
ATOM 1762 C CA . SER A 1 232 ? -3.237 11.587 18.515 1.00 83.25 232 SER A CA 1
ATOM 1763 C C . SER A 1 232 ? -3.700 10.308 19.222 1.00 83.25 232 SER A C 1
ATOM 1765 O O . SER A 1 232 ? -4.307 10.399 20.289 1.00 83.25 232 SER A O 1
ATOM 1767 N N . LEU A 1 233 ? -3.339 9.132 18.695 1.00 85.31 233 LEU A N 1
ATOM 1768 C CA . LEU A 1 233 ? -3.617 7.829 19.317 1.00 85.31 233 LEU A CA 1
ATOM 1769 C C . LEU A 1 233 ? -2.962 7.706 20.696 1.00 85.31 233 LEU A C 1
ATOM 1771 O O . LEU A 1 233 ? -3.610 7.304 21.657 1.00 85.31 233 LEU A O 1
ATOM 1775 N N . TRP A 1 234 ? -1.705 8.132 20.828 1.00 89.31 234 TRP A N 1
ATOM 1776 C CA . TRP A 1 234 ? -0.979 8.116 22.098 1.00 89.31 234 TRP A CA 1
ATOM 1777 C C . TRP A 1 234 ? -1.648 8.974 23.177 1.00 89.31 234 TRP A C 1
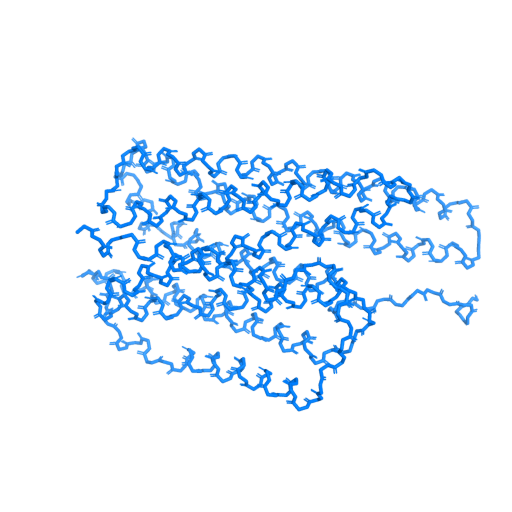ATOM 1779 O O . TRP A 1 234 ? -1.724 8.580 24.341 1.00 89.31 234 TRP A O 1
ATOM 1789 N N . ARG A 1 235 ? -2.168 10.150 22.805 1.00 88.56 235 ARG A N 1
ATOM 1790 C CA . ARG A 1 235 ? -2.952 10.990 23.722 1.00 88.56 235 ARG A CA 1
ATOM 1791 C C . ARG A 1 235 ? -4.237 10.289 24.159 1.00 88.56 235 ARG A C 1
ATOM 1793 O O . ARG A 1 235 ? -4.526 10.291 25.351 1.00 88.56 235 ARG A O 1
ATOM 1800 N N . GLY A 1 236 ? -4.963 9.674 23.224 1.00 85.25 236 GLY A N 1
ATOM 1801 C CA . GLY A 1 236 ? -6.157 8.878 23.529 1.00 85.25 236 GLY A CA 1
ATOM 1802 C C . GLY A 1 236 ? -5.849 7.720 24.480 1.00 85.25 236 GLY A C 1
ATOM 1803 O O . GLY A 1 236 ? -6.531 7.551 25.487 1.00 85.25 236 GLY A O 1
ATOM 1804 N N . LEU A 1 237 ? -4.754 6.997 24.229 1.00 89.25 237 LEU A N 1
ATOM 1805 C CA . LEU A 1 237 ? -4.279 5.914 25.087 1.00 89.25 237 LEU A CA 1
ATOM 1806 C C . LEU A 1 237 ? -3.983 6.398 26.512 1.00 89.25 237 L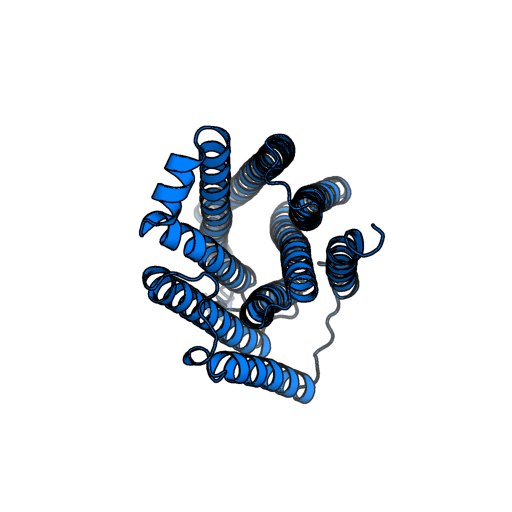EU A C 1
ATOM 1808 O O . LEU A 1 237 ? -4.437 5.778 27.470 1.00 89.25 237 LEU A O 1
ATOM 1812 N N . ARG A 1 238 ? -3.271 7.524 26.665 1.00 90.06 238 ARG A N 1
ATOM 1813 C CA . ARG A 1 238 ? -2.991 8.107 27.988 1.00 90.06 238 ARG A CA 1
ATOM 1814 C C . ARG A 1 238 ? -4.264 8.498 28.732 1.00 90.06 238 ARG A C 1
ATOM 1816 O O . ARG A 1 238 ? -4.345 8.272 29.933 1.00 90.06 238 ARG A O 1
ATOM 1823 N N . LEU A 1 239 ? -5.246 9.074 28.037 1.00 88.44 239 LEU A N 1
ATOM 1824 C CA . LEU A 1 239 ? -6.530 9.428 28.646 1.00 88.44 239 LEU A CA 1
ATOM 1825 C C . LEU A 1 239 ? -7.271 8.181 29.141 1.00 88.44 239 LEU A C 1
ATOM 1827 O O . LEU A 1 239 ? -7.715 8.162 30.285 1.00 88.44 239 LEU A O 1
ATOM 1831 N N . LEU A 1 240 ? -7.322 7.119 28.332 1.00 87.06 240 LEU A N 1
ATOM 1832 C CA . LEU A 1 240 ? -7.925 5.844 28.729 1.00 87.06 240 LEU A CA 1
ATOM 1833 C C . LEU A 1 240 ? -7.204 5.218 29.929 1.00 87.06 240 LEU A C 1
ATOM 1835 O O . LEU A 1 240 ? -7.858 4.760 30.858 1.00 87.06 240 LEU A O 1
ATOM 1839 N N . GLN A 1 241 ? -5.869 5.255 29.959 1.00 89.19 241 GLN A N 1
ATOM 1840 C CA . GLN A 1 241 ? -5.084 4.762 31.097 1.00 89.19 241 GLN A CA 1
ATOM 1841 C C . GLN A 1 241 ? -5.368 5.547 32.386 1.00 89.19 241 GLN A C 1
ATOM 1843 O O . GLN A 1 241 ? -5.502 4.951 33.454 1.00 89.19 241 GLN A O 1
ATOM 1848 N N . ILE A 1 242 ? -5.519 6.872 32.302 1.00 89.88 242 ILE A N 1
ATOM 1849 C CA . ILE A 1 242 ? -5.900 7.694 33.459 1.00 89.88 242 ILE A CA 1
ATOM 1850 C C . ILE A 1 242 ? -7.308 7.324 33.941 1.00 89.88 242 ILE A C 1
ATOM 1852 O O . ILE A 1 242 ? -7.501 7.126 35.140 1.00 89.88 242 ILE A O 1
ATOM 1856 N N . GLU A 1 243 ? -8.274 7.175 33.030 1.00 85.12 243 GLU A N 1
ATOM 1857 C CA . GLU A 1 243 ? -9.643 6.774 33.378 1.00 85.12 243 GLU A CA 1
ATOM 1858 C C . GLU A 1 243 ? -9.692 5.374 34.008 1.00 85.12 243 GLU A C 1
ATOM 1860 O O . GLU A 1 243 ? -10.346 5.190 35.032 1.00 85.12 243 GLU A O 1
ATOM 1865 N N . THR A 1 244 ? -8.910 4.404 33.517 1.00 86.44 244 THR A N 1
ATOM 1866 C CA . THR A 1 244 ? -8.841 3.063 34.140 1.00 86.44 244 THR A CA 1
ATOM 1867 C C . THR A 1 244 ? -8.365 3.071 35.595 1.00 86.44 244 THR A C 1
ATOM 1869 O O . THR A 1 244 ? -8.645 2.122 36.329 1.00 86.44 244 THR A O 1
ATOM 1872 N N . GLY A 1 245 ? -7.638 4.111 36.015 1.00 83.88 245 GLY A N 1
ATOM 1873 C CA . GLY A 1 245 ? -7.224 4.302 37.405 1.00 83.88 245 GLY A CA 1
ATOM 1874 C C . GLY A 1 245 ? -8.265 5.014 38.275 1.00 83.88 245 GLY A C 1
ATOM 1875 O O . GLY A 1 245 ? -8.143 4.976 39.496 1.00 83.88 245 GLY A O 1
ATOM 1876 N N . ARG A 1 246 ? -9.270 5.663 37.671 1.00 88.06 246 ARG A N 1
ATOM 1877 C CA . ARG A 1 246 ? -10.266 6.506 38.358 1.00 88.06 246 ARG A CA 1
ATOM 1878 C C . ARG A 1 246 ? -11.616 5.828 38.552 1.00 88.06 246 ARG A C 1
ATOM 1880 O O . ARG A 1 246 ? -12.252 6.048 39.577 1.00 88.06 246 ARG A O 1
ATOM 1887 N N . VAL A 1 247 ? -12.059 5.030 37.583 1.00 87.62 247 VAL A N 1
ATOM 1888 C CA . VAL A 1 247 ? -13.349 4.325 37.640 1.00 87.62 247 VAL A CA 1
ATOM 1889 C C . VAL A 1 247 ? -13.184 2.866 38.062 1.00 87.62 247 VAL A C 1
ATOM 1891 O O . VAL A 1 247 ? -12.208 2.206 37.713 1.00 87.62 247 VAL A O 1
ATOM 1894 N N . GLY A 1 248 ? -14.156 2.359 38.825 1.00 86.69 248 GLY A N 1
ATOM 1895 C CA . GLY A 1 248 ? -14.300 0.943 39.179 1.00 86.69 248 GLY A CA 1
ATOM 1896 C C . GLY A 1 248 ? -15.362 0.234 38.329 1.00 86.69 248 GLY A C 1
ATOM 1897 O O . GLY A 1 248 ? -16.071 0.873 37.558 1.00 86.69 248 GLY A O 1
ATOM 1898 N N . GLY A 1 249 ? -15.480 -1.090 38.476 1.00 87.50 249 GLY A N 1
ATOM 1899 C CA . GLY A 1 249 ? -16.549 -1.884 37.851 1.00 87.50 249 GLY A CA 1
ATOM 1900 C C . GLY A 1 249 ? -16.461 -2.007 36.322 1.00 87.50 249 GLY A C 1
ATOM 1901 O O . GLY A 1 249 ? -15.371 -2.001 35.745 1.00 87.50 249 GLY A O 1
ATOM 1902 N N . LEU A 1 250 ? -17.618 -2.129 35.665 1.00 85.25 250 LEU A N 1
ATOM 1903 C CA . LEU A 1 250 ? -17.744 -2.279 34.209 1.00 85.25 250 LEU A CA 1
ATOM 1904 C C . LEU A 1 250 ? -17.048 -1.156 33.405 1.00 85.25 250 LEU A C 1
ATOM 1906 O O . LEU A 1 250 ? -16.294 -1.491 32.485 1.00 85.25 250 LEU A O 1
ATOM 1910 N N . PRO A 1 251 ? -17.168 0.143 33.763 1.00 84.62 251 PRO A N 1
ATOM 1911 C CA . PRO A 1 251 ? -16.454 1.214 33.061 1.00 84.62 251 PRO A CA 1
ATOM 1912 C C . PRO A 1 251 ? -14.932 1.028 33.053 1.00 84.62 251 PRO A C 1
ATOM 1914 O O . PRO A 1 251 ? -14.271 1.327 32.059 1.00 84.62 251 PRO A O 1
ATOM 1917 N N . ARG A 1 252 ? -14.359 0.470 34.130 1.00 86.19 252 ARG A N 1
ATOM 1918 C CA . ARG A 1 252 ? -12.925 0.159 34.203 1.00 86.19 252 ARG A CA 1
ATOM 1919 C C . ARG A 1 252 ? -12.527 -0.914 33.197 1.00 86.19 252 ARG A C 1
ATOM 1921 O O . ARG A 1 252 ? -11.504 -0.777 32.527 1.00 86.19 252 ARG A O 1
ATOM 1928 N N . ARG A 1 253 ? -13.329 -1.979 33.090 1.00 84.56 253 ARG A N 1
ATOM 1929 C CA . ARG A 1 253 ? -13.087 -3.080 32.145 1.00 84.56 253 ARG A CA 1
ATOM 1930 C C . ARG A 1 253 ? -13.207 -2.589 30.701 1.00 84.56 253 ARG A C 1
ATOM 1932 O O . ARG A 1 253 ? -12.324 -2.881 29.898 1.00 84.56 253 ARG A O 1
ATOM 1939 N N . GLN A 1 254 ? -14.213 -1.766 30.398 1.00 85.50 254 GLN A N 1
ATOM 1940 C CA . GLN A 1 254 ? -14.385 -1.139 29.081 1.00 85.50 254 GLN A CA 1
ATOM 1941 C C . GLN A 1 254 ? -13.225 -0.202 28.726 1.00 85.50 254 GLN A C 1
ATOM 1943 O O . GLN A 1 254 ? -12.692 -0.274 27.619 1.00 85.50 254 GLN A O 1
ATOM 1948 N N . ALA A 1 255 ? -12.771 0.629 29.667 1.00 85.62 255 ALA A N 1
ATOM 1949 C CA . ALA A 1 255 ? -11.621 1.504 29.451 1.00 85.62 255 ALA A CA 1
ATOM 1950 C C . ALA A 1 255 ? -10.318 0.705 29.247 1.00 85.62 255 ALA A C 1
ATOM 1952 O O . ALA A 1 255 ? -9.504 1.055 28.390 1.00 85.62 255 ALA A O 1
ATOM 1953 N N . HIS A 1 256 ? -10.135 -0.408 29.967 1.00 85.81 256 HIS A N 1
ATOM 1954 C CA . HIS A 1 256 ? -8.988 -1.298 29.784 1.00 85.81 256 HIS A CA 1
ATOM 1955 C C . HIS A 1 256 ? -9.017 -1.987 28.412 1.00 85.81 256 HIS A C 1
ATOM 1957 O O . HIS A 1 256 ? -8.009 -1.987 27.704 1.00 85.81 256 HIS A O 1
ATOM 1963 N N . TRP A 1 257 ? -10.169 -2.515 27.995 1.00 87.88 257 TRP A N 1
ATOM 1964 C CA . TRP A 1 257 ? -10.376 -3.061 26.651 1.00 87.88 257 TRP A CA 1
ATOM 1965 C C . TRP A 1 257 ? -10.077 -2.022 25.559 1.00 87.88 257 TRP A C 1
ATOM 1967 O O . TRP A 1 257 ? -9.240 -2.261 24.686 1.00 87.88 257 TRP A O 1
ATOM 1977 N N . ALA A 1 258 ? -10.639 -0.816 25.677 1.00 84.69 258 ALA A N 1
ATOM 1978 C CA . ALA A 1 258 ? -10.389 0.272 24.736 1.00 84.69 258 ALA A CA 1
ATOM 1979 C C . ALA A 1 258 ? -8.898 0.651 24.684 1.00 84.69 258 ALA A C 1
ATOM 1981 O O . ALA A 1 258 ? -8.352 0.884 23.607 1.00 84.69 258 ALA A O 1
ATOM 1982 N N . SER A 1 259 ? -8.203 0.658 25.827 1.00 86.81 259 SER A N 1
ATOM 1983 C CA . SER A 1 259 ? -6.763 0.938 25.876 1.00 86.81 259 SER A CA 1
ATOM 1984 C C . SER A 1 259 ? -5.935 -0.111 25.124 1.00 86.81 259 SER A C 1
ATOM 1986 O O . SER A 1 259 ? -4.994 0.244 24.411 1.00 86.81 259 SER A O 1
ATOM 1988 N N . ARG A 1 260 ? -6.311 -1.397 25.212 1.00 87.38 260 ARG A N 1
ATOM 1989 C CA . ARG A 1 260 ? -5.660 -2.482 24.463 1.00 87.38 260 ARG A CA 1
ATOM 1990 C C . ARG A 1 260 ? -5.868 -2.309 22.963 1.00 87.38 260 ARG A C 1
ATOM 1992 O O . ARG A 1 260 ? -4.897 -2.408 22.216 1.00 87.38 260 ARG A O 1
ATOM 1999 N N . ILE A 1 261 ? -7.090 -1.982 22.540 1.00 85.25 261 ILE A N 1
ATOM 2000 C CA . ILE A 1 261 ? -7.404 -1.692 21.133 1.00 85.25 261 ILE A CA 1
ATOM 2001 C C . ILE A 1 261 ? -6.555 -0.536 20.618 1.00 85.25 261 ILE A C 1
ATOM 2003 O O . ILE A 1 261 ? -5.857 -0.692 19.620 1.00 85.25 261 ILE A O 1
ATOM 2007 N N . VAL A 1 262 ? -6.561 0.604 21.314 1.00 86.38 262 VAL A N 1
ATOM 2008 C CA . VAL A 1 262 ? -5.819 1.797 20.880 1.00 86.38 262 VAL A CA 1
ATOM 2009 C C . VAL A 1 262 ? -4.311 1.528 20.840 1.00 86.38 262 VAL A C 1
ATOM 2011 O O . VAL A 1 262 ? -3.620 2.033 19.958 1.00 86.38 262 VAL A O 1
ATOM 2014 N N . CYS A 1 263 ? -3.787 0.699 21.747 1.00 87.94 263 CYS A N 1
ATOM 2015 C CA . CYS A 1 263 ? -2.390 0.265 21.714 1.00 87.94 263 CYS A CA 1
ATOM 2016 C C . CYS A 1 263 ? -2.070 -0.552 20.449 1.00 87.94 263 CYS A C 1
ATOM 2018 O O . CYS A 1 263 ? -1.082 -0.275 19.767 1.00 87.94 263 CYS A O 1
ATOM 2020 N N . ILE A 1 264 ? -2.928 -1.513 20.090 1.00 87.25 264 ILE A N 1
ATOM 2021 C CA . ILE A 1 264 ? -2.786 -2.297 18.853 1.00 87.25 264 ILE A CA 1
ATOM 2022 C C . ILE A 1 264 ? -2.883 -1.382 17.626 1.00 87.25 264 ILE A C 1
ATOM 2024 O O . ILE A 1 264 ? -2.043 -1.466 16.730 1.00 87.25 264 ILE A O 1
ATOM 2028 N N . GLU A 1 265 ? -3.854 -0.468 17.592 1.00 85.25 265 GLU A N 1
ATOM 2029 C CA . GLU A 1 265 ? -4.007 0.495 16.497 1.00 85.25 265 GLU A CA 1
ATOM 2030 C C . GLU A 1 265 ? -2.768 1.384 16.345 1.00 85.25 265 GLU A C 1
ATOM 2032 O O . GLU A 1 265 ? -2.302 1.596 15.225 1.00 85.25 265 GLU A O 1
ATOM 2037 N N . LEU A 1 266 ? -2.181 1.848 17.451 1.00 88.25 266 LEU A N 1
ATOM 2038 C CA . LEU A 1 266 ? -0.935 2.611 17.446 1.00 88.25 266 LEU A CA 1
ATOM 2039 C C . LEU A 1 266 ? 0.228 1.800 16.859 1.00 88.25 266 LEU A C 1
ATOM 2041 O O . LEU A 1 266 ? 0.956 2.318 16.012 1.00 88.25 266 LEU A O 1
ATOM 2045 N N . LEU A 1 267 ? 0.394 0.537 17.267 1.00 89.44 267 LEU A N 1
ATOM 2046 C CA . LEU A 1 267 ? 1.435 -0.346 16.728 1.00 89.44 267 LEU A CA 1
ATOM 2047 C C . LEU A 1 267 ? 1.273 -0.551 15.218 1.00 89.44 267 LEU A C 1
ATOM 2049 O O . LEU A 1 267 ? 2.253 -0.463 14.480 1.00 89.44 267 LEU A O 1
ATOM 2053 N N . LEU A 1 268 ? 0.042 -0.762 14.747 1.00 87.44 268 LEU A N 1
ATOM 2054 C CA . LEU A 1 268 ? -0.259 -0.931 13.325 1.00 87.44 268 LEU A CA 1
ATOM 2055 C C . LEU A 1 268 ? -0.038 0.362 12.529 1.00 87.44 268 LEU A C 1
ATOM 2057 O O . LEU A 1 268 ? 0.518 0.312 11.434 1.00 87.44 268 LEU A O 1
ATOM 2061 N N . CYS A 1 269 ? -0.409 1.523 13.079 1.00 86.19 269 CYS A N 1
ATOM 2062 C CA . CYS A 1 269 ? -0.139 2.824 12.459 1.00 86.19 269 CYS A CA 1
ATOM 2063 C C . CYS A 1 269 ? 1.367 3.096 12.353 1.00 86.19 269 CYS A C 1
ATOM 2065 O O . CYS A 1 269 ? 1.834 3.554 11.311 1.00 86.19 269 CYS A O 1
ATOM 2067 N N . MET A 1 270 ? 2.140 2.781 13.399 1.00 88.56 270 MET A N 1
ATOM 2068 C CA . MET A 1 270 ? 3.600 2.892 13.364 1.00 88.56 270 MET A CA 1
ATOM 2069 C C . MET A 1 270 ? 4.212 1.925 12.354 1.00 88.56 270 MET A C 1
ATOM 2071 O O . MET A 1 270 ? 5.080 2.334 11.587 1.00 88.56 270 MET A O 1
ATOM 2075 N N . LEU A 1 271 ? 3.762 0.668 12.318 1.00 87.94 271 LEU A N 1
ATOM 2076 C CA . LEU A 1 271 ? 4.250 -0.330 11.366 1.00 87.94 271 LEU A CA 1
ATOM 2077 C C . LEU A 1 271 ? 4.005 0.122 9.924 1.00 87.94 271 LEU A C 1
ATOM 2079 O O . LEU A 1 271 ? 4.933 0.134 9.119 1.00 87.94 271 LEU A O 1
ATOM 2083 N N . LEU A 1 272 ? 2.781 0.547 9.613 1.00 85.56 272 LEU A N 1
ATOM 2084 C CA . LEU A 1 272 ? 2.396 1.030 8.289 1.00 85.56 272 LEU A CA 1
ATOM 2085 C C . LEU A 1 272 ? 3.195 2.298 7.927 1.00 85.56 272 LEU A C 1
ATOM 2087 O O . LEU A 1 272 ? 3.855 2.360 6.892 1.00 85.56 272 LEU A O 1
ATOM 2091 N N . GLY A 1 273 ? 3.236 3.284 8.824 1.00 86.88 273 GLY A N 1
ATOM 2092 C CA . GLY A 1 273 ? 3.954 4.533 8.591 1.00 86.88 273 GLY A CA 1
ATOM 2093 C C . GLY A 1 273 ? 5.460 4.349 8.373 1.00 86.88 273 GLY A C 1
ATOM 2094 O O . GLY A 1 273 ? 6.016 4.881 7.410 1.00 86.88 273 GLY A O 1
ATOM 2095 N N . THR A 1 274 ? 6.118 3.563 9.231 1.00 89.19 274 THR A N 1
ATOM 2096 C CA . THR A 1 274 ? 7.572 3.331 9.177 1.00 89.19 274 THR A CA 1
ATOM 2097 C C . THR A 1 274 ? 7.989 2.412 8.036 1.00 89.19 274 THR A C 1
ATOM 2099 O O . THR A 1 274 ? 9.002 2.695 7.399 1.00 89.19 274 THR A O 1
ATOM 2102 N N . SER A 1 275 ? 7.226 1.358 7.729 1.00 88.94 275 SER A N 1
ATOM 2103 C CA . SER A 1 275 ? 7.542 0.447 6.617 1.00 88.94 275 SER A CA 1
ATOM 2104 C C . SER A 1 275 ? 7.463 1.155 5.266 1.00 88.94 275 SER A C 1
ATOM 2106 O O . SER A 1 275 ? 8.413 1.073 4.478 1.00 88.94 275 SER A O 1
ATOM 2108 N N . THR A 1 276 ? 6.408 1.945 5.045 1.00 85.94 276 THR A N 1
ATOM 2109 C CA . THR A 1 276 ? 6.270 2.763 3.839 1.00 85.94 276 THR A CA 1
ATOM 2110 C C . THR A 1 276 ? 7.355 3.837 3.795 1.00 85.94 276 THR A C 1
ATOM 2112 O O . THR A 1 276 ? 8.057 3.950 2.789 1.00 85.94 276 THR A O 1
ATOM 2115 N N . PHE A 1 277 ? 7.602 4.570 4.887 1.00 89.62 277 PHE A N 1
ATOM 2116 C CA . PHE A 1 277 ? 8.679 5.565 4.905 1.00 89.62 277 PHE A CA 1
ATOM 2117 C C . PHE A 1 277 ? 10.045 4.945 4.576 1.00 89.62 277 PHE A C 1
ATOM 2119 O O . PHE A 1 277 ? 10.723 5.420 3.670 1.00 89.62 277 PHE A O 1
ATOM 2126 N N . ALA A 1 278 ? 10.433 3.863 5.257 1.00 89.19 278 ALA A N 1
ATOM 2127 C CA . ALA A 1 278 ? 11.724 3.209 5.064 1.00 89.19 278 ALA A CA 1
ATOM 2128 C C . ALA A 1 278 ? 11.887 2.685 3.631 1.00 89.19 278 ALA A C 1
ATOM 2130 O O . ALA A 1 278 ? 12.907 2.934 2.987 1.00 89.19 278 ALA A O 1
ATOM 2131 N N . THR A 1 279 ? 10.861 2.020 3.097 1.00 86.94 279 THR A N 1
ATOM 2132 C CA . THR A 1 279 ? 10.876 1.476 1.733 1.00 86.94 279 THR A CA 1
ATOM 2133 C C . THR A 1 279 ? 11.077 2.579 0.699 1.00 86.94 279 THR A C 1
ATOM 2135 O O . THR A 1 279 ? 11.962 2.493 -0.157 1.00 86.94 279 THR A O 1
ATOM 2138 N N . TRP A 1 280 ? 10.281 3.645 0.781 1.00 84.88 280 TRP A N 1
ATOM 2139 C CA . TRP A 1 280 ? 10.339 4.741 -0.181 1.00 84.88 280 TRP A CA 1
ATOM 2140 C C . TRP A 1 280 ? 11.580 5.618 0.007 1.00 84.88 280 TRP A C 1
ATOM 2142 O O . TRP A 1 280 ? 12.137 6.078 -0.989 1.00 84.88 280 TRP A O 1
ATOM 2152 N N . PHE A 1 281 ? 12.078 5.779 1.234 1.00 88.62 281 PHE A N 1
ATOM 2153 C CA . PHE A 1 281 ? 13.343 6.456 1.522 1.00 88.62 281 PHE A CA 1
ATOM 2154 C C . PHE A 1 281 ? 14.526 5.725 0.886 1.00 88.62 281 PHE A C 1
ATOM 2156 O O . PHE A 1 281 ? 15.304 6.344 0.162 1.00 88.62 281 PHE A O 1
ATOM 2163 N N . CYS A 1 282 ? 14.616 4.402 1.059 1.00 86.88 282 CYS A N 1
ATOM 2164 C CA . CYS A 1 282 ? 15.643 3.586 0.413 1.00 86.88 282 CYS A CA 1
ATOM 2165 C C . CYS A 1 282 ? 15.588 3.723 -1.118 1.00 86.88 282 CYS A C 1
ATOM 2167 O O . CYS A 1 282 ? 16.622 3.904 -1.761 1.00 86.88 282 CYS A O 1
ATOM 2169 N N . ILE A 1 283 ? 14.389 3.713 -1.717 1.00 83.19 283 ILE A N 1
ATOM 2170 C CA . ILE A 1 283 ? 14.215 3.928 -3.165 1.00 83.19 283 ILE A CA 1
ATOM 2171 C C . ILE A 1 283 ? 14.704 5.322 -3.590 1.00 83.19 283 ILE A C 1
ATOM 2173 O O . ILE A 1 283 ? 15.358 5.449 -4.628 1.00 83.19 283 ILE A O 1
ATOM 2177 N N . THR A 1 284 ? 14.391 6.365 -2.821 1.00 85.31 284 THR A N 1
ATOM 2178 C CA . THR A 1 284 ? 14.840 7.738 -3.096 1.00 85.31 284 THR A CA 1
ATOM 2179 C C . THR A 1 284 ? 16.359 7.853 -2.993 1.00 85.31 284 THR A C 1
ATOM 2181 O O . THR A 1 284 ? 16.983 8.435 -3.879 1.00 85.31 284 THR A O 1
ATOM 2184 N N . MET A 1 285 ? 16.973 7.231 -1.983 1.00 85.38 285 MET A N 1
ATOM 2185 C CA . MET A 1 285 ? 18.429 7.201 -1.824 1.00 85.38 285 MET A CA 1
ATOM 2186 C C . MET A 1 285 ? 19.119 6.490 -2.988 1.00 85.38 285 MET A C 1
ATOM 2188 O O . MET A 1 285 ? 20.112 6.995 -3.500 1.00 85.38 285 MET A O 1
ATOM 2192 N N . LEU A 1 286 ? 18.562 5.386 -3.498 1.00 83.12 286 LEU A N 1
ATOM 2193 C CA . LEU A 1 286 ? 19.106 4.747 -4.701 1.00 83.12 286 LEU A CA 1
ATOM 2194 C C . LEU A 1 286 ? 19.067 5.651 -5.928 1.00 83.12 286 LEU A C 1
ATOM 2196 O O . LEU A 1 286 ? 19.995 5.635 -6.729 1.00 83.12 286 LEU A O 1
ATOM 2200 N N . LYS A 1 287 ? 17.997 6.430 -6.095 1.00 81.06 287 LYS A N 1
ATOM 2201 C CA . LYS A 1 287 ? 17.917 7.401 -7.190 1.00 81.06 287 LYS A CA 1
ATOM 2202 C C . LYS A 1 287 ? 18.930 8.522 -7.002 1.00 81.06 287 LYS A C 1
ATOM 2204 O O . LYS A 1 287 ? 19.534 8.954 -7.972 1.00 81.06 287 LYS A O 1
ATOM 2209 N N . TYR A 1 288 ? 19.150 8.959 -5.768 1.00 83.38 288 TYR A N 1
ATOM 2210 C CA . TYR A 1 288 ? 20.194 9.929 -5.467 1.00 83.38 288 TYR A CA 1
ATOM 2211 C C . TYR A 1 288 ? 21.591 9.386 -5.807 1.00 83.38 288 TYR A C 1
ATOM 2213 O O . TYR A 1 288 ? 22.366 10.074 -6.464 1.00 83.38 288 TYR A O 1
ATOM 2221 N N . VAL A 1 289 ? 21.883 8.127 -5.457 1.00 85.00 289 VAL A N 1
ATOM 2222 C CA . VAL A 1 289 ? 23.120 7.447 -5.877 1.00 85.00 289 VAL A CA 1
ATOM 2223 C C . VAL A 1 289 ? 23.198 7.370 -7.400 1.00 85.00 289 VAL A C 1
ATOM 2225 O O . VAL A 1 289 ? 24.210 7.766 -7.953 1.00 85.00 289 VAL A O 1
ATOM 2228 N N . GLN A 1 290 ? 22.117 6.984 -8.085 1.00 83.06 290 GLN A N 1
ATOM 2229 C CA . GLN A 1 290 ? 22.056 6.956 -9.551 1.00 83.06 290 GLN A CA 1
ATOM 2230 C C . GLN A 1 290 ? 22.342 8.323 -10.192 1.00 83.06 290 GLN A C 1
ATOM 2232 O O . GLN A 1 290 ? 22.930 8.375 -11.269 1.00 83.06 290 GLN A O 1
ATOM 2237 N N . LEU A 1 291 ? 21.908 9.417 -9.556 1.00 82.94 291 LEU A N 1
ATOM 2238 C CA . LEU A 1 291 ? 22.177 10.779 -10.017 1.00 82.94 291 LEU A CA 1
ATOM 2239 C C . LEU A 1 291 ? 23.656 11.150 -9.858 1.00 82.94 291 LEU A C 1
ATOM 2241 O O . LEU A 1 291 ? 24.210 11.814 -10.729 1.00 82.94 291 LEU A O 1
ATOM 2245 N N . LYS A 1 292 ? 24.259 10.757 -8.731 1.00 86.00 292 LYS A N 1
ATOM 2246 C CA . LYS A 1 292 ? 25.632 11.112 -8.356 1.00 86.00 292 LYS A CA 1
ATOM 2247 C C . LYS A 1 292 ? 26.673 10.254 -9.076 1.00 86.00 292 LYS A C 1
ATOM 2249 O O . LYS A 1 292 ? 27.695 10.779 -9.499 1.00 86.00 292 LYS A O 1
ATOM 2254 N N . ASP A 1 293 ? 26.418 8.955 -9.174 1.00 86.38 293 ASP A N 1
ATOM 2255 C CA . ASP A 1 293 ? 27.318 7.955 -9.736 1.00 86.38 293 ASP A CA 1
ATOM 2256 C C . ASP A 1 293 ? 26.503 6.818 -10.371 1.00 86.38 293 ASP A C 1
ATOM 2258 O O . ASP A 1 293 ? 25.940 5.940 -9.704 1.00 86.38 293 ASP A O 1
ATOM 2262 N N . PHE A 1 294 ? 26.405 6.864 -11.699 1.00 80.69 294 PHE A N 1
ATOM 2263 C CA . PHE A 1 294 ? 25.619 5.897 -12.454 1.00 80.69 294 PHE A CA 1
ATOM 2264 C C . PHE A 1 294 ? 26.264 4.508 -12.482 1.00 80.69 294 PHE A C 1
ATOM 2266 O O . PHE A 1 294 ? 25.539 3.513 -12.555 1.00 80.69 294 PHE A O 1
ATOM 2273 N N . ASP A 1 295 ? 27.591 4.423 -12.404 1.00 80.75 295 ASP A N 1
ATOM 2274 C CA . ASP A 1 295 ? 28.306 3.151 -12.464 1.00 80.75 295 ASP A CA 1
ATOM 2275 C C . ASP A 1 295 ? 28.254 2.445 -11.105 1.00 80.75 295 ASP A C 1
ATOM 2277 O O . ASP A 1 295 ? 27.834 1.288 -11.050 1.00 80.75 295 ASP A O 1
ATOM 2281 N N . ALA A 1 296 ? 28.441 3.169 -9.995 1.00 79.88 296 ALA A N 1
ATOM 2282 C CA . ALA A 1 296 ? 28.171 2.623 -8.661 1.00 79.88 296 ALA A CA 1
ATOM 2283 C C . ALA A 1 296 ? 26.707 2.170 -8.495 1.00 79.88 296 ALA A C 1
ATOM 2285 O O . ALA A 1 296 ? 26.419 1.178 -7.819 1.00 79.88 296 ALA A O 1
ATOM 2286 N N . TYR A 1 297 ? 25.753 2.862 -9.131 1.00 80.56 297 TYR A N 1
ATOM 2287 C CA . TYR A 1 297 ? 24.356 2.423 -9.166 1.00 80.56 297 TYR A CA 1
ATOM 2288 C C . TYR A 1 297 ? 24.163 1.106 -9.934 1.00 80.56 297 TYR A C 1
ATOM 2290 O O . TYR A 1 297 ? 23.386 0.255 -9.482 1.00 80.56 297 TYR A O 1
ATOM 2298 N N . LYS A 1 298 ? 24.831 0.919 -11.081 1.00 77.50 298 LYS A N 1
ATOM 2299 C CA . LYS A 1 298 ? 24.775 -0.351 -11.828 1.00 77.50 298 LYS A CA 1
ATOM 2300 C C . LYS A 1 298 ? 25.333 -1.493 -10.989 1.00 77.50 298 LYS A C 1
ATOM 2302 O O . LYS A 1 298 ? 24.659 -2.517 -10.868 1.00 77.50 298 LYS A O 1
ATOM 2307 N N . ASP A 1 299 ? 26.484 -1.274 -10.360 1.00 79.31 299 ASP A N 1
ATOM 2308 C CA . ASP A 1 299 ? 27.146 -2.267 -9.517 1.00 79.31 299 ASP A CA 1
ATOM 2309 C C . ASP A 1 299 ? 26.264 -2.638 -8.326 1.00 79.31 299 ASP A C 1
ATOM 2311 O O . ASP A 1 299 ? 25.967 -3.812 -8.107 1.00 79.31 299 ASP A O 1
ATOM 2315 N N . PHE A 1 300 ? 25.723 -1.640 -7.618 1.00 77.38 300 PHE A N 1
ATOM 2316 C CA . PHE A 1 300 ? 24.792 -1.868 -6.513 1.00 77.38 300 PHE A CA 1
ATOM 2317 C C . PHE A 1 300 ? 23.562 -2.669 -6.952 1.00 77.38 300 PHE A C 1
ATOM 2319 O O . PHE A 1 300 ? 23.118 -3.577 -6.245 1.00 77.38 300 PHE A O 1
ATOM 2326 N N . LYS A 1 301 ? 22.995 -2.363 -8.122 1.00 70.75 301 LYS A N 1
ATOM 2327 C CA . LYS A 1 301 ? 21.810 -3.054 -8.642 1.00 70.75 301 LYS A CA 1
ATOM 2328 C C . LYS A 1 301 ? 22.080 -4.526 -8.968 1.00 70.75 301 LYS A C 1
ATOM 2330 O O . LYS A 1 301 ? 21.141 -5.319 -8.884 1.00 70.75 301 LYS A O 1
ATOM 2335 N N . ALA A 1 302 ? 23.320 -4.869 -9.316 1.00 69.00 302 ALA A N 1
ATOM 2336 C CA . ALA A 1 302 ? 23.768 -6.243 -9.527 1.00 69.00 302 ALA A CA 1
ATOM 2337 C C . ALA A 1 302 ? 24.024 -7.004 -8.209 1.00 69.00 302 ALA A C 1
ATOM 2339 O O . ALA A 1 302 ? 24.119 -8.229 -8.213 1.00 69.00 302 ALA A O 1
ATOM 2340 N N . THR A 1 303 ? 24.099 -6.313 -7.065 1.00 73.38 303 THR A N 1
ATOM 2341 C CA . THR A 1 303 ? 24.270 -6.970 -5.760 1.00 73.38 303 THR A CA 1
ATOM 2342 C C . THR A 1 303 ? 22.963 -7.569 -5.213 1.00 73.38 303 THR A C 1
ATOM 2344 O O . THR A 1 303 ? 21.861 -7.095 -5.526 1.00 73.38 303 THR A O 1
ATOM 2347 N N . PRO A 1 304 ? 23.052 -8.536 -4.274 1.00 66.44 304 PRO A N 1
ATOM 2348 C CA . PRO A 1 304 ? 21.900 -9.019 -3.510 1.00 66.44 304 PRO A CA 1
ATOM 2349 C C . PRO A 1 304 ? 21.113 -7.906 -2.798 1.00 66.44 304 PRO A C 1
ATOM 2351 O O . PRO A 1 304 ? 19.903 -8.024 -2.622 1.00 66.44 304 PRO A O 1
ATOM 2354 N N . TRP A 1 305 ? 21.761 -6.799 -2.424 1.00 63.78 305 TRP A N 1
ATOM 2355 C CA . TRP A 1 305 ? 21.103 -5.651 -1.793 1.00 63.78 305 TRP A CA 1
ATOM 2356 C C . TRP A 1 305 ? 20.189 -4.893 -2.760 1.00 63.78 305 TRP A C 1
ATOM 2358 O O . TRP A 1 305 ? 19.060 -4.547 -2.400 1.00 63.78 305 TRP A O 1
ATOM 2368 N N . GLY A 1 306 ? 20.622 -4.710 -4.011 1.00 66.81 306 GLY A N 1
ATOM 2369 C CA . GLY A 1 306 ? 19.780 -4.173 -5.083 1.00 66.81 306 GLY A CA 1
ATOM 2370 C C . GLY A 1 306 ? 18.560 -5.054 -5.366 1.00 66.81 306 GLY A C 1
ATOM 2371 O O . GLY A 1 306 ? 17.460 -4.549 -5.623 1.00 66.81 306 GLY A O 1
ATOM 2372 N N . LEU A 1 307 ? 18.721 -6.375 -5.239 1.00 63.66 307 LEU A N 1
ATOM 2373 C CA . LEU A 1 307 ? 17.625 -7.339 -5.324 1.00 63.66 307 LEU A CA 1
ATOM 2374 C C . LEU A 1 307 ? 16.634 -7.174 -4.160 1.00 63.66 307 LEU A C 1
ATOM 2376 O O . LEU A 1 307 ? 15.431 -7.028 -4.403 1.00 63.66 307 LEU A O 1
ATOM 2380 N N . SER A 1 308 ? 17.128 -7.136 -2.921 1.00 66.62 308 SER A N 1
ATOM 2381 C CA . SER A 1 308 ? 16.321 -6.972 -1.703 1.00 66.62 308 SER A CA 1
ATOM 2382 C C . SER A 1 308 ? 15.461 -5.710 -1.736 1.00 66.62 308 SER A C 1
ATOM 2384 O O . SER A 1 308 ? 14.297 -5.742 -1.346 1.00 66.62 308 SER A O 1
ATOM 2386 N N . LEU A 1 309 ? 15.967 -4.616 -2.304 1.00 70.50 309 LEU A N 1
ATOM 2387 C CA . LEU A 1 309 ? 15.213 -3.367 -2.451 1.00 70.50 309 LEU A CA 1
ATOM 2388 C C . LEU A 1 309 ? 14.014 -3.487 -3.407 1.00 70.50 309 LEU A C 1
ATOM 2390 O O . LEU A 1 309 ? 12.959 -2.895 -3.176 1.00 70.50 309 LEU A O 1
ATOM 2394 N N . SER A 1 310 ? 14.137 -4.297 -4.463 1.00 65.44 310 SER A N 1
ATOM 2395 C CA . SER A 1 310 ? 13.009 -4.584 -5.361 1.00 65.44 310 SER A CA 1
ATOM 2396 C C . SER A 1 310 ? 11.927 -5.446 -4.698 1.00 65.44 310 SER A C 1
ATOM 2398 O O . SER A 1 310 ? 10.747 -5.319 -5.029 1.00 65.44 310 SER A O 1
ATOM 2400 N N . VAL A 1 311 ? 12.331 -6.279 -3.736 1.00 71.88 311 VAL A N 1
ATOM 2401 C CA . VAL A 1 311 ? 11.451 -7.107 -2.903 1.00 71.88 311 VAL A CA 1
ATOM 2402 C C . VAL A 1 311 ? 10.775 -6.270 -1.815 1.00 71.88 311 VAL A C 1
ATOM 2404 O O . VAL A 1 311 ? 9.578 -6.435 -1.590 1.00 71.88 311 VAL A O 1
ATOM 2407 N N . MET A 1 312 ? 11.485 -5.315 -1.208 1.00 79.12 312 MET A N 1
ATOM 2408 C CA . MET A 1 312 ? 10.957 -4.453 -0.142 1.00 79.12 312 MET A CA 1
ATOM 2409 C C . MET A 1 312 ? 9.676 -3.726 -0.542 1.00 79.12 312 MET A C 1
ATOM 2411 O O . MET A 1 312 ? 8.716 -3.737 0.217 1.00 79.12 312 MET A O 1
ATOM 2415 N N . ARG A 1 313 ? 9.595 -3.193 -1.767 1.00 77.81 313 ARG A N 1
ATOM 2416 C CA . ARG A 1 313 ? 8.359 -2.555 -2.253 1.00 77.81 313 ARG A CA 1
ATOM 2417 C C . ARG A 1 313 ? 7.166 -3.514 -2.313 1.00 77.81 313 ARG A C 1
ATOM 2419 O O . ARG A 1 313 ? 6.029 -3.098 -2.126 1.00 77.81 313 ARG A O 1
ATOM 2426 N N . ARG A 1 314 ? 7.404 -4.797 -2.600 1.00 79.94 314 ARG A N 1
ATOM 2427 C CA . ARG A 1 314 ? 6.344 -5.818 -2.614 1.00 79.94 314 ARG A CA 1
ATOM 2428 C C . ARG A 1 314 ? 5.883 -6.150 -1.207 1.00 79.94 314 ARG A C 1
ATOM 2430 O O . ARG A 1 314 ? 4.684 -6.264 -0.980 1.00 79.94 314 ARG A O 1
ATOM 2437 N N . LEU A 1 315 ? 6.834 -6.257 -0.285 1.00 81.31 315 LEU A N 1
ATOM 2438 C CA . LEU A 1 315 ? 6.557 -6.497 1.124 1.00 81.31 315 LEU A CA 1
ATOM 2439 C C . LEU A 1 315 ? 5.811 -5.324 1.765 1.00 81.31 315 LEU A C 1
ATOM 2441 O O . LEU A 1 315 ? 4.851 -5.573 2.478 1.00 81.31 315 LEU A O 1
ATOM 2445 N N . ASP A 1 316 ? 6.173 -4.077 1.455 1.00 85.25 316 ASP A N 1
ATOM 2446 C CA . ASP A 1 316 ? 5.476 -2.870 1.929 1.00 85.25 316 ASP A CA 1
ATOM 2447 C C . ASP A 1 316 ? 3.979 -2.910 1.598 1.00 85.25 316 ASP A C 1
ATOM 2449 O O . ASP A 1 316 ? 3.135 -2.739 2.468 1.00 85.25 316 ASP A O 1
ATOM 2453 N N . VAL A 1 317 ? 3.617 -3.269 0.364 1.00 82.69 317 VAL A N 1
ATOM 2454 C CA . VAL A 1 317 ? 2.203 -3.402 -0.023 1.00 82.69 317 VAL A CA 1
ATOM 2455 C C . VAL A 1 317 ? 1.485 -4.515 0.750 1.00 82.69 317 VAL A C 1
ATOM 2457 O O . VAL A 1 317 ? 0.327 -4.340 1.133 1.00 82.69 317 VAL A O 1
ATOM 2460 N N . VAL A 1 318 ? 2.152 -5.642 1.016 1.00 84.75 318 VAL A N 1
ATOM 2461 C CA . VAL A 1 318 ? 1.585 -6.724 1.841 1.00 84.75 318 VAL A CA 1
ATOM 2462 C C . VAL A 1 318 ? 1.398 -6.264 3.290 1.00 84.75 318 VAL A C 1
ATOM 2464 O O . VAL A 1 318 ? 0.334 -6.490 3.866 1.00 84.75 318 VAL A O 1
ATOM 2467 N N . ILE A 1 319 ? 2.393 -5.580 3.860 1.00 86.50 319 ILE A N 1
ATOM 2468 C CA . ILE A 1 319 ? 2.340 -5.004 5.211 1.00 86.50 319 ILE A CA 1
ATOM 2469 C C . ILE A 1 319 ? 1.193 -3.997 5.307 1.00 86.50 319 ILE A C 1
ATOM 2471 O O . ILE A 1 319 ? 0.413 -4.057 6.259 1.00 86.50 319 ILE A O 1
ATOM 2475 N N . ASN A 1 320 ? 1.035 -3.132 4.306 1.00 84.81 320 ASN A N 1
ATOM 2476 C CA . ASN A 1 320 ? -0.047 -2.155 4.237 1.00 84.81 320 ASN A CA 1
ATOM 2477 C C . ASN A 1 320 ? -1.414 -2.849 4.205 1.00 84.81 320 ASN A C 1
ATOM 2479 O O . ASN A 1 320 ? -2.288 -2.512 5.001 1.00 84.81 320 ASN A O 1
ATOM 2483 N N . ALA A 1 321 ? -1.593 -3.870 3.362 1.00 84.44 321 ALA A N 1
ATOM 2484 C CA . ALA A 1 321 ? -2.851 -4.612 3.280 1.00 84.44 321 ALA A CA 1
ATOM 2485 C C . ALA A 1 321 ? -3.204 -5.330 4.593 1.00 84.44 321 ALA A C 1
ATOM 2487 O O . ALA A 1 321 ? -4.336 -5.226 5.070 1.00 84.44 321 ALA A O 1
ATOM 2488 N N . LEU A 1 322 ? -2.237 -6.028 5.199 1.00 86.25 322 LEU A N 1
ATOM 2489 C CA . LEU A 1 322 ? -2.428 -6.723 6.476 1.00 86.25 322 LEU A CA 1
ATOM 2490 C C . LEU A 1 322 ? -2.751 -5.741 7.602 1.00 86.25 322 LEU A C 1
ATOM 2492 O O . LEU A 1 322 ? -3.688 -5.968 8.366 1.00 86.25 322 LEU A O 1
ATOM 2496 N N . SER A 1 323 ? -2.022 -4.628 7.669 1.00 86.38 323 SER A N 1
ATOM 2497 C CA . SER A 1 323 ? -2.230 -3.592 8.682 1.00 86.38 323 SER A CA 1
ATOM 2498 C C . SER A 1 323 ? -3.618 -2.967 8.561 1.00 86.38 323 SER A C 1
ATOM 2500 O O . SER A 1 323 ? -4.282 -2.783 9.573 1.00 86.38 323 SER A O 1
ATOM 2502 N N . LEU A 1 324 ? -4.120 -2.723 7.345 1.00 84.00 324 LEU A N 1
ATOM 2503 C CA . LEU A 1 324 ? -5.487 -2.230 7.120 1.00 84.00 324 LEU A CA 1
ATOM 2504 C C . LEU A 1 324 ? -6.555 -3.252 7.517 1.00 84.00 324 LEU A C 1
ATOM 2506 O O . LEU A 1 324 ? -7.560 -2.897 8.135 1.00 84.00 324 LEU A O 1
ATOM 2510 N N . ALA A 1 325 ? -6.346 -4.524 7.181 1.00 82.38 325 ALA A N 1
ATOM 2511 C CA . ALA A 1 325 ? -7.264 -5.602 7.536 1.00 82.38 325 ALA A CA 1
ATOM 2512 C C . ALA A 1 325 ? -7.317 -5.846 9.061 1.00 82.38 325 ALA A C 1
ATOM 2514 O O . ALA A 1 325 ? -8.367 -6.200 9.603 1.00 82.38 325 ALA A O 1
ATOM 2515 N N . LEU A 1 326 ? -6.206 -5.615 9.767 1.00 84.38 326 LEU A N 1
ATOM 2516 C CA . LEU A 1 326 ? -6.148 -5.630 11.230 1.00 84.38 326 LEU A CA 1
ATOM 2517 C C . LEU A 1 326 ? -6.778 -4.368 11.836 1.00 84.38 326 LEU A C 1
ATOM 2519 O O . LEU A 1 326 ? -7.646 -4.482 12.696 1.00 84.38 326 LEU A O 1
ATOM 2523 N N . LEU A 1 327 ? -6.421 -3.175 11.349 1.00 79.75 327 LEU A N 1
ATOM 2524 C CA . LEU A 1 327 ? -6.961 -1.896 11.831 1.00 79.75 327 LEU A CA 1
ATOM 2525 C C . LEU A 1 327 ? -8.486 -1.826 11.708 1.00 79.75 327 LEU A C 1
ATOM 2527 O O . LEU A 1 327 ? -9.150 -1.265 12.578 1.00 79.75 327 LEU A O 1
ATOM 2531 N N . SER A 1 328 ? -9.042 -2.417 10.648 1.00 75.88 328 SER A N 1
ATOM 2532 C CA . SER A 1 328 ? -10.486 -2.510 10.392 1.00 75.88 328 SER A CA 1
ATOM 2533 C C . SER A 1 328 ? -11.259 -3.464 11.289 1.00 75.88 328 SER A C 1
ATOM 2535 O O . SER A 1 328 ? -12.485 -3.501 11.192 1.00 75.88 328 SER A O 1
ATOM 2537 N N . GLY A 1 329 ? -10.583 -4.230 12.150 1.00 73.06 329 GLY A N 1
ATOM 2538 C CA . GLY A 1 329 ? -11.240 -5.254 12.964 1.00 73.06 329 GLY A CA 1
ATOM 2539 C C . GLY A 1 329 ? -11.805 -6.405 12.124 1.00 73.06 329 GLY A C 1
ATOM 2540 O O . GLY A 1 329 ? -12.633 -7.189 12.586 1.00 73.06 329 GLY A O 1
ATOM 2541 N N . ILE A 1 330 ? -11.391 -6.521 10.854 1.00 74.50 330 ILE A N 1
ATOM 2542 C CA . ILE A 1 330 ? -11.777 -7.658 10.020 1.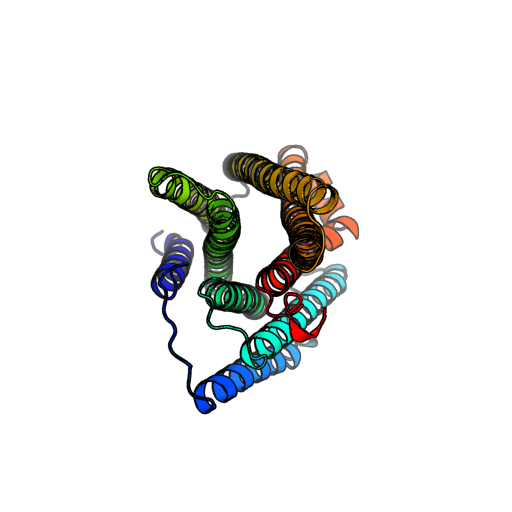00 74.50 330 ILE A CA 1
ATOM 2543 C C . ILE A 1 330 ? -11.032 -8.882 10.524 1.00 74.50 330 ILE A C 1
ATOM 2545 O O . ILE A 1 330 ? -11.647 -9.901 10.813 1.00 74.50 330 ILE A O 1
ATOM 2549 N N . LEU A 1 331 ? -9.711 -8.796 10.677 1.00 72.69 331 LEU A N 1
ATOM 2550 C CA . LEU A 1 331 ? -8.900 -9.943 11.085 1.00 72.69 331 LEU A CA 1
ATOM 2551 C C . LEU A 1 331 ? -8.950 -10.236 12.584 1.00 72.69 331 LEU A C 1
ATOM 2553 O O . LEU A 1 331 ? -8.795 -11.394 12.962 1.00 72.69 331 LEU A O 1
ATOM 2557 N N . TRP A 1 332 ? -9.282 -9.254 13.417 1.00 71.75 332 TRP A N 1
ATOM 2558 C CA . TRP A 1 332 ? -9.394 -9.436 14.861 1.00 71.75 332 TRP A CA 1
ATOM 2559 C C . TRP A 1 332 ? -10.687 -8.795 15.373 1.00 71.75 332 TRP A C 1
ATOM 2561 O O . TRP A 1 332 ? -11.052 -7.708 14.940 1.00 71.75 332 TRP A O 1
ATOM 2571 N N . GLN A 1 333 ? -11.407 -9.508 16.232 1.00 66.81 333 GLN A N 1
ATOM 2572 C CA . GLN A 1 333 ? -12.660 -9.063 16.837 1.00 66.81 333 GLN A CA 1
ATOM 2573 C C . GLN A 1 333 ? -12.528 -9.373 18.320 1.00 66.81 333 GLN A C 1
ATOM 2575 O O . GLN A 1 333 ? -12.576 -10.536 18.702 1.00 66.81 333 GLN A O 1
ATOM 2580 N N . ASP A 1 334 ? -12.239 -8.347 19.112 1.00 70.75 334 ASP A N 1
ATOM 2581 C CA . ASP A 1 334 ? -12.268 -8.436 20.569 1.00 70.75 334 ASP A CA 1
ATOM 2582 C C . ASP A 1 334 ? -13.550 -7.753 21.012 1.00 70.75 334 ASP A C 1
ATOM 2584 O O . ASP A 1 334 ? -13.776 -6.584 20.688 1.00 70.75 334 ASP A O 1
ATOM 2588 N N . GLU A 1 335 ? -14.431 -8.506 21.656 1.00 74.94 335 GLU A N 1
ATOM 2589 C CA . GLU A 1 335 ? -15.737 -8.004 22.059 1.00 74.94 335 GLU A CA 1
ATOM 2590 C C . GLU A 1 335 ? -15.580 -7.080 23.271 1.00 74.94 335 GLU A C 1
ATOM 2592 O O . GLU A 1 335 ? -14.757 -7.347 24.152 1.00 74.94 335 GLU A O 1
ATOM 2597 N N . PRO A 1 336 ? -16.306 -5.949 23.314 1.00 76.81 336 PRO A N 1
ATOM 2598 C CA . PRO A 1 336 ? -16.285 -5.100 24.490 1.00 76.81 336 PRO A CA 1
ATOM 2599 C C . PRO A 1 336 ? -16.857 -5.878 25.684 1.00 76.81 336 PRO A C 1
ATOM 2601 O O . PRO A 1 336 ? -17.866 -6.561 25.519 1.00 76.81 336 PRO A O 1
ATOM 2604 N N . PRO A 1 337 ? -16.262 -5.751 26.883 1.00 78.75 337 PRO A N 1
ATOM 2605 C CA . PRO A 1 337 ? -16.781 -6.417 28.070 1.00 78.75 337 PRO A CA 1
ATOM 2606 C C . PRO A 1 337 ? -18.218 -5.964 28.345 1.00 78.75 337 PRO A C 1
ATOM 2608 O O . PRO A 1 337 ? -18.518 -4.760 28.336 1.00 78.75 337 PRO A O 1
ATOM 2611 N N . SER A 1 338 ? -19.084 -6.944 28.575 1.00 78.69 338 SER A N 1
ATOM 2612 C CA . SER A 1 338 ? -20.520 -6.792 28.782 1.00 78.69 338 SER A CA 1
ATOM 2613 C C . SER A 1 338 ? -20.884 -6.821 30.270 1.00 78.69 338 SER A C 1
ATOM 2615 O O . SER A 1 338 ? -20.069 -7.182 31.120 1.00 78.69 338 SER A O 1
ATOM 2617 N N . GLU A 1 339 ? -22.114 -6.421 30.604 1.00 65.94 339 GLU A N 1
ATOM 2618 C CA . GLU A 1 339 ? -22.642 -6.547 31.973 1.00 65.94 339 GLU A CA 1
ATOM 2619 C C . GLU A 1 339 ? -22.731 -8.008 32.435 1.00 65.94 339 GLU A C 1
ATOM 2621 O O . GLU A 1 339 ? -22.625 -8.265 33.629 1.00 65.94 339 GLU A O 1
ATOM 2626 N N . GLU A 1 340 ? -22.852 -8.958 31.505 1.00 66.88 340 GLU A N 1
ATOM 2627 C CA . GLU A 1 340 ? -22.880 -10.397 31.796 1.00 66.88 340 GLU A CA 1
ATOM 2628 C C . GLU A 1 340 ? -21.512 -10.930 32.251 1.00 66.88 340 GLU A C 1
ATOM 2630 O O . GLU A 1 340 ? -21.440 -11.960 32.917 1.00 66.88 340 GLU A O 1
ATOM 2635 N N . ASP A 1 341 ? -20.430 -10.208 31.944 1.00 56.12 341 ASP A N 1
ATOM 2636 C CA . ASP A 1 341 ? -19.073 -10.579 32.346 1.00 56.12 341 ASP A CA 1
ATOM 2637 C C . ASP A 1 341 ? -18.722 -10.120 33.774 1.00 56.12 341 ASP A C 1
ATOM 2639 O O . ASP A 1 341 ? -17.655 -10.489 34.275 1.00 56.12 341 ASP A O 1
ATOM 2643 N N . ALA A 1 342 ? -19.536 -9.252 34.396 1.00 52.91 342 ALA A N 1
ATOM 2644 C CA . ALA A 1 342 ? -19.218 -8.484 35.610 1.00 52.91 342 ALA A CA 1
ATOM 2645 C C . ALA A 1 342 ? -19.170 -9.319 36.896 1.00 52.91 342 ALA A C 1
ATOM 2647 O O . ALA A 1 342 ? -18.078 -9.271 37.522 1.00 52.91 342 ALA A O 1
#

Foldseek 3Di:
DVLLLVLLVLLLVLLVVLCVVDDQPPLDPDDDPPVVLVVVLVVLVVLLVCLVPPPPVPQPQLDPDPLSVVLVVVLSVLLSVLLVLLSVLLNLLSPFDDPSDSLSVLLSSLSVLLSVLSSLVSVLVVCSSVVVLSVNLSSQLNSLSSVLSSVLSLLVSLLVVLVVLVPDDPPVPVVSVVLSVVSSVLSSQLSSLVSNCVSVVDPDLVSLVSNLVSLVVNLVSLLVSLVVSLVSLVVSLVVLVVVLVVDDDQSNQLSVVVSVLSVLLSVLSCQLSVLVSVLSVVVSVLSVCCSVPVVVSVVCCSDVNVSVSSSSVSVSSSSSSVSSCVNSCSVPDDDRDDPVND

pLDDT: mean 72.1, std 13.49, range [30.69, 90.06]

Sequence (342 aa):
PAGQCAPPFLGACAGLFLGVLHFPGSGVTRGSPRACKVAACALIIASTVFAGSYPWHQMPAVGGELGEKSDVWRKRWVMLAAVAILALLCVACILKQHPPSAYAHDAKWCVFSLWLCMMVYPAYYVCKGHGYTKPGDCLVAFTLSMESVVLGWIVCIFQARMVGMRSRHTSGKIDSQIWILVMCGAFFCLSLAIAVNRAVGTNSQEGLIMRICVQSVFLSLWAWYTFDVCRSLWRGLRLLQIETGRVGGLPRRQAHWASRIVCIELLLCMLLGTSTFATWFCITMLKYVQLKDFDAYKDFKATPWGLSLSVMRRLDVVINALSLALLSGILWQDEPPSEEDA

Radius of gyration: 22.0 Å; chains: 1; bounding box: 54×44×70 Å

Organism: NCBI:txid1628268